Protein AF-A0A651DAI3-F1 (afdb_monomer)

pLDDT: mean 76.48, std 20.34, range [35.62, 97.38]

Structure (mmCIF, N/CA/C/O backbone):
data_AF-A0A651DAI3-F1
#
_entry.id   AF-A0A651DAI3-F1
#
loop_
_atom_site.group_PDB
_atom_site.id
_atom_site.type_symbol
_atom_site.label_atom_id
_atom_site.label_alt_id
_atom_site.label_comp_id
_atom_site.label_asym_id
_ato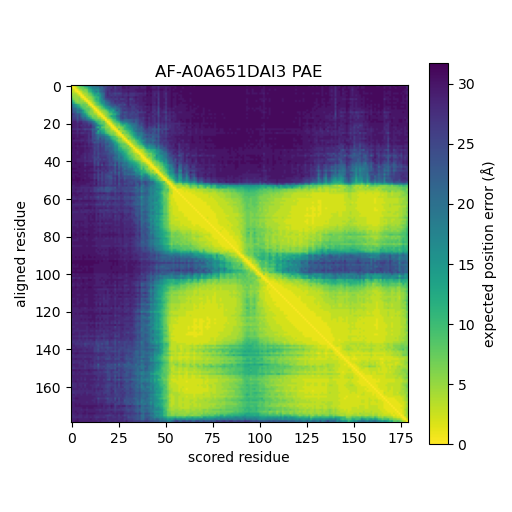m_site.label_entity_id
_atom_site.label_seq_id
_atom_site.pdbx_PDB_ins_code
_atom_site.Cartn_x
_atom_site.Cartn_y
_atom_site.Cartn_z
_atom_site.occupancy
_atom_site.B_iso_or_equiv
_atom_site.auth_seq_id
_atom_site.auth_comp_id
_atom_site.auth_asym_id
_atom_site.auth_atom_id
_atom_site.pdbx_PDB_model_num
ATOM 1 N N . MET A 1 1 ? -48.552 35.419 54.437 1.00 39.81 1 MET A N 1
ATOM 2 C CA . MET A 1 1 ? -49.375 34.195 54.336 1.00 39.81 1 MET A CA 1
ATOM 3 C C . MET A 1 1 ? -48.442 33.099 53.840 1.00 39.81 1 MET A C 1
ATOM 5 O O . MET A 1 1 ? -48.065 33.127 52.684 1.00 39.81 1 MET A O 1
ATOM 9 N N . LEU A 1 2 ? -47.680 32.510 54.764 1.00 40.56 2 LEU A N 1
ATOM 10 C CA . LEU A 1 2 ? -47.955 31.226 55.432 1.00 40.56 2 LEU A CA 1
ATOM 11 C C . LEU A 1 2 ? -47.642 30.035 54.512 1.00 40.56 2 LEU A C 1
ATOM 13 O O . LEU A 1 2 ? -48.440 29.671 53.656 1.00 40.56 2 LEU A O 1
ATOM 17 N N . SER A 1 3 ? -46.459 29.458 54.740 1.00 41.75 3 SER A N 1
ATOM 18 C CA . SER A 1 3 ? -46.078 28.093 54.363 1.00 41.75 3 SER A CA 1
ATOM 19 C C . SER A 1 3 ? -47.078 27.061 54.901 1.00 41.75 3 SER A C 1
ATOM 21 O O . SER A 1 3 ? -47.822 27.348 55.841 1.00 41.75 3 SER A O 1
ATOM 23 N N . PRO A 1 4 ? -47.037 25.832 54.368 1.00 50.81 4 PRO A N 1
ATOM 24 C CA . PRO A 1 4 ? -46.557 24.712 55.197 1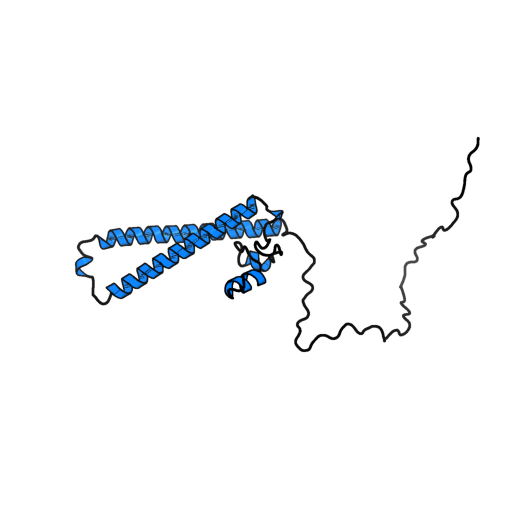.00 50.81 4 PRO A CA 1
ATOM 25 C C . PRO A 1 4 ? -45.626 23.779 54.389 1.00 50.81 4 PRO A C 1
ATOM 27 O O . PRO A 1 4 ? -45.901 23.465 53.240 1.00 50.81 4 PRO A O 1
ATOM 30 N N . THR A 1 5 ? -44.395 23.475 54.810 1.00 41.44 5 THR A N 1
ATOM 31 C CA . THR A 1 5 ? -43.961 22.512 55.849 1.00 41.44 5 THR A CA 1
ATOM 32 C C . THR A 1 5 ? -44.454 21.066 55.678 1.00 41.44 5 THR A C 1
ATOM 34 O O . THR A 1 5 ? -45.643 20.804 55.809 1.00 41.44 5 THR A O 1
ATOM 37 N N . MET A 1 6 ? -43.460 20.162 55.600 1.00 38.03 6 MET A N 1
ATOM 38 C CA . MET A 1 6 ? -43.456 18.719 55.924 1.00 38.03 6 MET A CA 1
ATOM 39 C C . MET A 1 6 ? -44.018 17.747 54.862 1.00 38.03 6 MET A C 1
ATOM 41 O O . MET A 1 6 ? -44.979 18.050 54.181 1.00 38.03 6 MET A O 1
ATOM 45 N N . GLY A 1 7 ? -43.450 16.553 54.649 1.00 35.62 7 GLY A N 1
ATOM 46 C CA . GLY A 1 7 ? -42.634 15.766 55.571 1.00 35.62 7 GLY A CA 1
ATOM 47 C C . GLY A 1 7 ? -41.616 14.844 54.896 1.00 35.62 7 GLY A C 1
ATOM 48 O O . GLY A 1 7 ? -41.899 14.136 53.935 1.00 35.62 7 GLY A O 1
ATOM 49 N N . PHE A 1 8 ? -40.421 14.849 55.482 1.00 38.28 8 PHE A N 1
ATOM 50 C CA . PHE A 1 8 ? -39.478 13.742 55.466 1.00 38.28 8 PHE A CA 1
ATOM 51 C C . PHE A 1 8 ? -39.986 12.710 56.480 1.00 38.28 8 PHE A C 1
ATOM 53 O O . PHE A 1 8 ? -40.040 12.999 57.675 1.00 38.28 8 PHE A O 1
ATOM 60 N N . SER A 1 9 ? -40.338 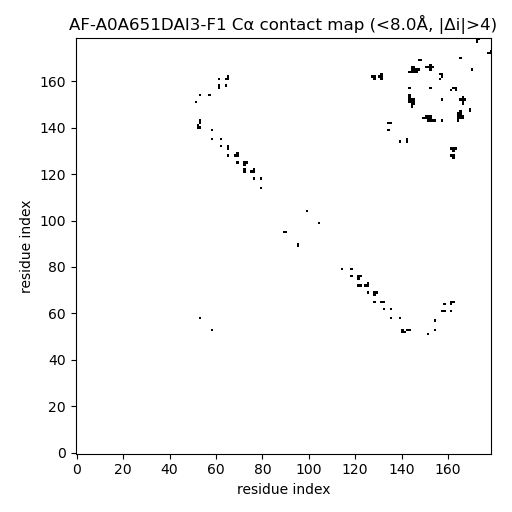11.511 56.029 1.00 43.84 9 SER A N 1
ATOM 61 C CA . SER A 1 9 ? -40.590 10.382 56.923 1.00 43.84 9 SER A CA 1
ATOM 62 C C . SER A 1 9 ? -40.190 9.073 56.258 1.00 43.84 9 SER A C 1
ATOM 64 O O . SER A 1 9 ? -40.879 8.582 55.373 1.00 43.84 9 SER A O 1
ATOM 66 N N . GLY A 1 10 ? -39.092 8.513 56.765 1.00 39.53 10 GLY A N 1
ATOM 67 C CA . GLY A 1 10 ? -38.948 7.075 56.957 1.00 39.53 10 GLY A CA 1
ATOM 68 C C . GLY A 1 10 ? -38.470 6.275 55.754 1.00 39.53 10 GLY A C 1
ATOM 69 O O . GLY A 1 10 ? -39.261 5.859 54.923 1.00 39.53 10 GLY A O 1
ATOM 70 N N . LEU A 1 11 ? -37.182 5.936 55.757 1.00 51.44 11 LEU A N 1
ATOM 71 C CA . LEU A 1 11 ? -36.723 4.566 56.024 1.00 51.44 11 LEU A CA 1
ATOM 72 C C . LEU A 1 11 ? -35.193 4.597 56.080 1.00 51.44 11 LEU A C 1
ATOM 74 O O . LEU A 1 11 ? -34.493 4.527 55.075 1.00 51.44 11 LEU A O 1
ATOM 78 N N . GLY A 1 12 ? -34.674 4.761 57.298 1.00 43.16 12 GLY A N 1
ATOM 79 C CA . GLY A 1 12 ? -33.258 4.587 57.581 1.00 43.16 12 GLY A CA 1
ATOM 80 C C . GLY A 1 12 ? -32.880 3.121 57.406 1.00 43.16 12 GLY A C 1
ATOM 81 O O . GLY A 1 12 ? -33.128 2.306 58.292 1.00 43.16 12 GLY A O 1
ATOM 82 N N . ALA A 1 13 ? -32.259 2.788 56.279 1.00 41.84 13 ALA A N 1
ATOM 83 C CA . ALA A 1 13 ? -31.560 1.524 56.126 1.00 41.84 13 ALA A CA 1
ATOM 84 C C . ALA A 1 13 ? -30.221 1.625 56.867 1.00 41.84 13 ALA A C 1
ATOM 86 O O . ALA A 1 13 ? -29.234 2.165 56.369 1.00 41.84 13 ALA A O 1
ATOM 87 N N . ARG A 1 14 ? -30.208 1.135 58.109 1.00 48.41 14 ARG A N 1
ATOM 88 C CA . ARG A 1 14 ? -28.975 0.867 58.849 1.00 48.41 14 ARG A CA 1
ATOM 89 C C . ARG A 1 14 ? -28.233 -0.266 58.145 1.00 48.41 14 ARG A C 1
ATOM 91 O O . ARG A 1 14 ? -28.698 -1.400 58.139 1.00 48.41 14 ARG A O 1
ATOM 98 N N . ILE A 1 15 ? -27.073 0.040 57.577 1.00 42.84 15 ILE A N 1
ATOM 99 C CA . ILE A 1 15 ? -26.129 -0.962 57.086 1.00 42.84 15 ILE A CA 1
ATOM 100 C C . ILE A 1 15 ? -25.234 -1.327 58.271 1.00 42.84 15 ILE A C 1
ATOM 102 O O . ILE A 1 15 ? -24.358 -0.553 58.651 1.00 42.84 15 ILE A O 1
ATOM 106 N N . SER A 1 16 ? -25.465 -2.489 58.884 1.00 42.59 16 SER A N 1
ATOM 107 C CA . SER A 1 16 ? -24.495 -3.099 59.796 1.00 42.59 16 SER A CA 1
ATOM 108 C C . SER A 1 16 ? -23.839 -4.290 59.114 1.00 42.59 16 SER A C 1
ATOM 110 O O . SER A 1 16 ? -24.487 -5.288 58.799 1.00 42.59 16 SER A O 1
ATOM 112 N N . VAL A 1 17 ? -22.535 -4.160 58.905 1.00 41.66 17 VAL A N 1
ATOM 113 C CA . VAL A 1 17 ? -21.640 -5.206 58.420 1.00 41.66 17 VAL A CA 1
ATOM 114 C C . VAL A 1 17 ? -21.555 -6.310 59.470 1.00 41.66 17 VAL A C 1
ATOM 116 O O . VAL A 1 17 ? -21.132 -6.059 60.595 1.00 41.66 17 VAL A O 1
ATOM 119 N N . THR A 1 18 ? -21.878 -7.547 59.093 1.00 49.44 18 THR A N 1
ATOM 120 C CA . THR A 1 18 ? -21.320 -8.717 59.778 1.00 49.44 18 THR A CA 1
ATOM 121 C C . THR A 1 18 ? -20.582 -9.581 58.764 1.00 49.44 18 THR A C 1
ATOM 123 O O . THR A 1 18 ? -21.135 -10.245 57.893 1.00 49.44 18 THR A O 1
ATOM 126 N N . SER A 1 19 ? -19.263 -9.470 58.862 1.00 52.53 19 SER A N 1
ATOM 127 C CA . SER A 1 19 ? -18.266 -10.346 58.272 1.00 52.53 19 SER A CA 1
ATOM 128 C C . SER A 1 19 ? -18.460 -11.764 58.812 1.00 52.53 19 SER A C 1
ATOM 130 O O . SER A 1 19 ? -18.239 -11.991 60.001 1.00 52.53 19 SER A O 1
ATOM 132 N N . LYS A 1 20 ? -18.894 -12.690 57.947 1.00 45.78 20 LYS A N 1
ATOM 133 C CA . LYS A 1 20 ? -18.406 -14.079 57.801 1.00 45.78 20 LYS A CA 1
ATOM 134 C C . LYS A 1 20 ? -19.472 -14.958 57.141 1.00 45.78 20 LYS A C 1
ATOM 136 O O . LYS A 1 20 ? -20.560 -15.144 57.668 1.00 45.78 20 LYS A O 1
ATOM 141 N N . THR A 1 21 ? -19.080 -15.555 56.013 1.00 44.41 21 THR A N 1
ATOM 142 C CA . THR A 1 21 ? -19.720 -16.692 55.323 1.00 44.41 21 THR A CA 1
ATOM 143 C C . THR A 1 21 ? -21.177 -16.500 54.895 1.00 44.41 21 THR A C 1
ATOM 145 O O . THR A 1 21 ? -22.104 -16.844 55.622 1.00 44.41 21 THR A O 1
ATOM 148 N N . VAL A 1 22 ? -21.376 -16.054 53.650 1.00 36.34 22 VAL A N 1
ATOM 149 C CA . VAL A 1 22 ? -22.666 -16.212 52.965 1.00 36.34 22 VAL A CA 1
ATOM 150 C C . VAL A 1 22 ? -22.842 -17.692 52.634 1.00 36.34 22 VAL A C 1
ATOM 152 O O . VAL A 1 22 ? -22.263 -18.218 51.684 1.00 36.34 22 VAL A O 1
ATOM 155 N N . ARG A 1 23 ? -23.609 -18.373 53.481 1.00 36.31 23 ARG A N 1
ATOM 156 C CA . ARG A 1 23 ? -24.184 -19.684 53.199 1.00 36.31 23 ARG A CA 1
ATOM 157 C C . ARG A 1 23 ? -25.370 -19.444 52.263 1.00 36.31 23 ARG A C 1
ATOM 159 O O . ARG A 1 23 ? -26.351 -18.827 52.663 1.00 36.31 23 ARG A O 1
ATOM 166 N N . TRP A 1 24 ? -25.247 -19.856 51.008 1.00 37.56 24 TRP A N 1
ATOM 167 C CA . TRP A 1 24 ? -26.341 -19.773 50.045 1.00 37.56 24 TRP A CA 1
ATOM 168 C C . TRP A 1 24 ? -27.211 -21.025 50.181 1.00 37.56 24 TRP A C 1
ATOM 170 O O . TRP A 1 24 ? -26.927 -22.048 49.562 1.00 37.56 24 TRP A O 1
ATOM 180 N N . ASP A 1 25 ? -28.262 -20.952 50.998 1.00 41.59 25 ASP A N 1
ATOM 181 C CA . ASP A 1 25 ? -29.353 -21.931 50.967 1.00 41.59 25 ASP A CA 1
ATOM 182 C C . ASP A 1 25 ? -30.222 -21.647 49.734 1.00 41.59 25 ASP A C 1
ATOM 184 O O . ASP A 1 25 ? -31.167 -20.859 49.772 1.00 41.59 25 ASP A O 1
ATOM 188 N N . ILE A 1 26 ? -29.860 -22.250 48.598 1.00 50.38 26 ILE A N 1
ATOM 189 C CA . ILE A 1 26 ? -30.628 -22.147 47.353 1.00 50.38 26 ILE A CA 1
ATOM 190 C C . ILE A 1 26 ? -31.649 -23.294 47.326 1.00 50.38 26 ILE A C 1
ATOM 192 O O . ILE A 1 26 ? -31.249 -24.460 47.241 1.00 50.38 26 ILE A O 1
ATOM 196 N N . PRO A 1 27 ? -32.968 -23.017 47.359 1.00 44.47 27 PRO A N 1
ATOM 197 C CA . PRO A 1 27 ? -33.969 -24.046 47.136 1.00 44.47 27 PRO A CA 1
ATOM 198 C C . PRO A 1 27 ? -33.865 -24.535 45.690 1.00 44.47 27 PRO A C 1
ATOM 200 O O . PRO A 1 27 ? -33.605 -23.772 44.767 1.00 44.47 27 PRO A O 1
ATOM 203 N N . ARG A 1 28 ? -34.057 -25.838 45.511 1.00 56.12 28 ARG A N 1
ATOM 204 C CA . ARG A 1 28 ? -33.920 -26.643 44.289 1.00 56.12 28 ARG A CA 1
ATOM 205 C C . ARG A 1 28 ? -34.708 -26.099 43.074 1.00 56.12 28 ARG A C 1
ATOM 207 O O . ARG A 1 28 ? -35.689 -26.700 42.652 1.00 56.12 28 ARG A O 1
ATOM 214 N N . VAL A 1 29 ? -34.255 -25.011 42.450 1.00 50.00 29 VAL A N 1
ATOM 215 C CA . VAL A 1 29 ? -34.700 -24.531 41.127 1.00 50.00 29 VAL A CA 1
ATOM 216 C C . VAL A 1 29 ? -33.780 -25.106 40.046 1.00 50.00 29 VAL A C 1
ATOM 218 O O . VAL A 1 29 ? -32.978 -24.434 39.412 1.00 50.00 29 VAL A O 1
ATOM 221 N N . ALA A 1 30 ? -33.891 -26.418 39.844 1.00 48.59 30 ALA A N 1
ATOM 222 C CA . ALA A 1 30 ? -33.170 -27.143 38.795 1.00 48.59 30 ALA A CA 1
ATOM 223 C C . ALA A 1 30 ? -33.830 -27.017 37.399 1.00 48.59 30 ALA A C 1
ATOM 225 O O . ALA A 1 30 ? -33.435 -27.711 36.467 1.00 48.59 30 ALA A O 1
ATOM 226 N N . SER A 1 31 ? -34.852 -26.169 37.228 1.00 49.31 31 SER A N 1
ATOM 227 C CA . SER A 1 31 ? -35.676 -26.118 36.007 1.00 49.31 31 SER A CA 1
ATOM 228 C C . SER A 1 31 ? -35.460 -24.895 35.105 1.00 49.31 31 SER A C 1
ATOM 230 O O . SER A 1 31 ? -36.008 -24.873 34.005 1.00 49.31 31 SER A O 1
ATOM 232 N N . LEU A 1 32 ? -34.636 -23.920 35.503 1.00 50.50 32 LEU A N 1
ATOM 233 C CA . LEU A 1 32 ? -34.401 -22.670 34.754 1.00 50.50 32 LEU A CA 1
ATOM 234 C C . LEU A 1 32 ? -33.030 -22.596 34.052 1.00 50.50 32 LEU A C 1
ATOM 236 O O . LEU A 1 32 ? -32.586 -21.526 33.655 1.00 50.50 32 LEU A O 1
ATOM 240 N N . LEU A 1 33 ? -32.373 -23.740 33.838 1.00 51.91 33 LEU A N 1
ATOM 241 C CA . LEU A 1 33 ? -31.104 -23.851 33.102 1.00 51.91 33 LEU A CA 1
ATOM 242 C C . LEU A 1 33 ? -31.290 -24.535 31.739 1.00 51.91 33 LEU A C 1
ATOM 244 O O . LEU A 1 33 ? -30.575 -25.473 31.393 1.00 51.91 33 LEU A O 1
ATOM 248 N N . ARG A 1 34 ? -32.264 -24.093 30.943 1.00 52.34 34 ARG A N 1
ATOM 249 C CA . ARG A 1 34 ? -32.295 -24.418 29.510 1.00 52.34 34 ARG A CA 1
ATOM 250 C C . ARG A 1 34 ? -32.089 -23.144 28.711 1.00 52.34 34 ARG A C 1
ATOM 252 O O . ARG A 1 34 ? -33.045 -22.472 28.345 1.00 52.34 34 ARG A O 1
ATOM 259 N N . GLY A 1 35 ? -30.818 -22.831 28.461 1.00 55.50 35 GLY A N 1
ATOM 260 C CA . GLY A 1 35 ? -30.448 -21.907 27.393 1.00 55.50 35 GLY A CA 1
ATOM 261 C C . GLY A 1 35 ? -30.958 -22.409 26.031 1.00 55.50 35 GLY A C 1
ATOM 262 O O . GLY A 1 35 ? -31.302 -23.591 25.898 1.00 55.50 35 GLY A O 1
ATOM 263 N N . PRO A 1 36 ? -31.045 -21.529 25.020 1.00 62.78 36 PRO A N 1
ATOM 264 C CA . PRO A 1 36 ? -31.524 -21.894 23.690 1.00 62.78 36 PRO A CA 1
ATOM 265 C C . PRO A 1 36 ? -30.697 -23.046 23.098 1.00 62.78 36 PRO A C 1
ATOM 267 O O . PRO A 1 36 ? -29.474 -23.095 23.249 1.00 62.78 36 PRO A O 1
ATOM 270 N N . ARG A 1 37 ? -31.372 -23.999 22.439 1.00 55.88 37 ARG A N 1
ATOM 271 C CA . ARG A 1 37 ? -30.705 -25.119 21.758 1.00 55.88 37 ARG A CA 1
ATOM 272 C C . ARG A 1 37 ? -29.871 -24.578 20.598 1.00 55.88 37 ARG A C 1
ATOM 274 O O . ARG A 1 37 ? -30.396 -23.885 19.732 1.00 55.88 37 ARG A O 1
ATOM 281 N N . LEU A 1 38 ? -28.592 -24.937 20.582 1.00 51.59 38 LEU A N 1
ATOM 282 C CA . LEU A 1 38 ? -27.681 -24.692 19.468 1.00 51.59 38 LEU A CA 1
ATOM 283 C C . LEU A 1 38 ? -28.171 -25.468 18.223 1.00 51.59 38 LEU A C 1
ATOM 285 O O . LEU A 1 38 ? -28.577 -26.626 18.375 1.00 51.59 38 LEU A O 1
ATOM 289 N N . PRO A 1 39 ? -28.143 -24.888 17.009 1.00 54.22 39 PRO A N 1
ATOM 290 C CA .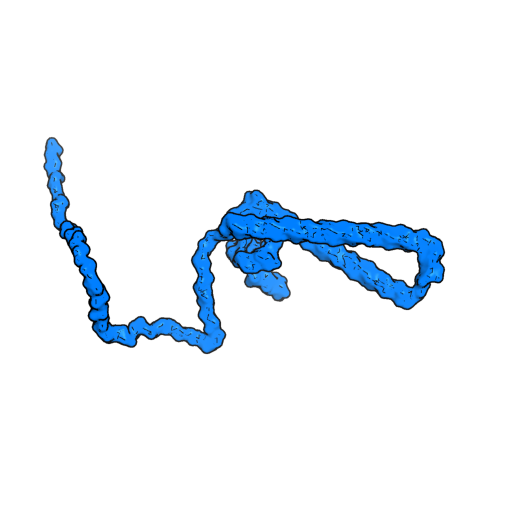 PRO A 1 39 ? -28.395 -25.648 15.788 1.00 54.22 39 PRO A CA 1
ATOM 291 C C . PRO A 1 39 ? -27.288 -26.699 15.571 1.00 54.22 39 PRO A C 1
ATOM 293 O O . PRO A 1 39 ? -26.130 -26.451 15.928 1.00 54.22 39 PRO A O 1
ATOM 296 N N . PRO A 1 40 ? -27.601 -27.872 14.987 1.00 54.41 40 PRO A N 1
ATOM 297 C CA . PRO A 1 40 ? -26.581 -28.866 14.670 1.00 54.41 40 PRO A CA 1
ATOM 298 C C . PRO A 1 40 ? -25.601 -28.285 13.636 1.00 54.41 40 PRO A C 1
ATOM 300 O O . PRO A 1 40 ? -26.000 -27.950 12.526 1.00 54.41 40 PRO A O 1
ATOM 303 N N . GLY A 1 41 ? -24.328 -28.138 14.022 1.00 64.25 41 GLY A N 1
ATOM 304 C CA . GLY A 1 41 ? -23.252 -27.604 13.171 1.00 64.25 41 GLY A CA 1
ATOM 305 C C . GLY A 1 41 ? -22.863 -26.135 13.399 1.00 64.25 41 GLY A C 1
ATOM 306 O O . GLY A 1 41 ? -21.992 -25.634 12.696 1.00 64.25 41 GLY A O 1
ATOM 307 N N . GLY A 1 42 ? -23.460 -25.432 14.368 1.00 49.06 42 GLY A N 1
ATOM 308 C CA . GLY A 1 42 ? -23.102 -24.039 14.670 1.00 49.06 42 GLY A CA 1
ATOM 309 C C . GLY A 1 42 ? -21.915 -23.912 15.629 1.00 49.06 42 GLY A C 1
ATOM 310 O O . GLY A 1 42 ? -21.983 -24.381 16.764 1.00 49.06 42 GLY A O 1
ATOM 311 N N . VAL A 1 43 ? -20.847 -23.229 15.209 1.00 53.19 43 VAL A N 1
ATOM 312 C CA . VAL A 1 43 ? -19.824 -22.702 16.128 1.00 53.19 43 VAL A CA 1
ATOM 313 C C . VAL A 1 43 ? -20.497 -21.615 16.971 1.00 53.19 43 VAL A C 1
ATOM 315 O O . VAL A 1 43 ? -21.188 -20.755 16.425 1.00 53.19 43 VAL A O 1
ATOM 318 N N . ARG A 1 44 ? -20.350 -21.656 18.303 1.00 47.25 44 ARG A N 1
ATOM 319 C CA . ARG A 1 44 ? -20.765 -20.525 19.148 1.00 47.25 44 ARG A CA 1
ATOM 320 C C . ARG A 1 44 ? -19.963 -19.312 18.674 1.00 47.25 44 ARG A C 1
ATOM 322 O O . ARG A 1 44 ? -18.740 -19.423 18.714 1.00 47.25 44 ARG A O 1
ATOM 329 N N . PRO A 1 45 ? -20.583 -18.204 18.225 1.00 51.97 45 PRO A N 1
ATOM 330 C CA . PRO A 1 45 ? -19.813 -16.996 17.992 1.00 51.97 45 PRO A CA 1
ATOM 331 C C . PRO A 1 45 ? -19.132 -16.669 19.318 1.00 51.97 45 PRO A C 1
ATOM 333 O O . PRO A 1 45 ? -19.801 -16.536 20.349 1.00 51.97 45 PRO A O 1
ATOM 336 N N . GLU A 1 46 ? -17.800 -16.673 19.316 1.00 43.34 46 GLU A N 1
ATOM 337 C CA . GLU A 1 46 ? -17.052 -16.204 20.470 1.00 43.34 46 GLU A CA 1
ATOM 338 C C . GLU A 1 46 ? -17.519 -14.773 20.739 1.00 43.34 46 GLU A C 1
ATOM 340 O O . GLU A 1 46 ? -17.695 -14.015 19.779 1.00 43.34 46 GLU A O 1
ATOM 345 N N . PRO A 1 47 ? -17.805 -14.404 21.998 1.00 46.59 47 PRO A N 1
ATOM 346 C CA . PRO A 1 47 ? -18.164 -13.036 22.314 1.00 46.59 47 PRO A CA 1
ATOM 347 C C . PRO A 1 47 ? -16.945 -12.171 21.993 1.00 46.59 47 PRO A C 1
ATOM 349 O O . PRO A 1 47 ? -16.010 -12.074 22.788 1.00 46.59 47 PRO A O 1
ATOM 352 N N . SER A 1 48 ? -16.932 -11.603 20.787 1.00 52.41 48 SER A N 1
ATOM 353 C CA . SER A 1 48 ? -15.964 -10.611 20.356 1.00 52.41 48 SER A CA 1
ATOM 354 C C . SER A 1 48 ? -16.122 -9.440 21.308 1.00 52.41 48 SER A C 1
ATOM 356 O O . SER A 1 48 ? -17.113 -8.714 21.257 1.00 52.41 48 SER A O 1
ATOM 358 N N . ARG A 1 49 ? -15.177 -9.380 22.243 1.00 52.09 49 ARG A N 1
ATOM 359 C CA . ARG A 1 49 ? -14.969 -8.354 23.257 1.00 52.09 49 ARG A CA 1
ATOM 360 C C . ARG A 1 49 ? -15.461 -6.992 22.754 1.00 52.09 49 ARG A C 1
ATOM 362 O O . ARG A 1 49 ? -15.065 -6.569 21.674 1.00 52.09 49 ARG A O 1
ATOM 369 N N . ASP A 1 50 ? -16.339 -6.391 23.547 1.00 47.22 50 ASP A N 1
ATOM 370 C CA . ASP A 1 50 ? -17.135 -5.185 23.290 1.00 47.22 50 ASP A CA 1
ATOM 371 C C . ASP A 1 50 ? -16.365 -3.996 22.651 1.00 47.22 50 ASP A C 1
ATOM 373 O O . ASP A 1 50 ? -15.135 -3.935 22.715 1.00 47.22 50 ASP A O 1
ATOM 377 N N . PRO A 1 51 ? -17.091 -3.043 22.031 1.00 50.22 51 PRO A N 1
ATOM 378 C CA . PRO A 1 51 ? -16.737 -2.396 20.771 1.00 50.22 51 PRO A CA 1
ATOM 379 C C . PRO A 1 51 ? -15.921 -1.107 20.912 1.00 50.22 51 PRO A C 1
ATOM 381 O O . PRO A 1 51 ? -15.834 -0.494 21.977 1.00 50.22 51 PRO A O 1
ATOM 384 N N . SER A 1 52 ? -15.521 -0.627 19.736 1.00 53.00 52 SER A N 1
ATOM 385 C CA . SER A 1 52 ? -15.376 0.777 19.362 1.00 53.00 52 SER A CA 1
ATOM 386 C C . SER A 1 52 ? -14.015 1.424 19.592 1.00 53.00 52 SER A C 1
ATOM 388 O O . SER A 1 52 ? -13.622 1.779 20.699 1.00 53.00 52 SER A O 1
ATOM 390 N N . MET A 1 53 ? -13.359 1.654 18.455 1.00 64.31 53 MET A N 1
ATOM 391 C CA . MET A 1 53 ? -12.114 2.391 18.242 1.00 64.31 53 MET A CA 1
ATOM 392 C C . MET A 1 53 ? -10.823 1.630 18.547 1.00 64.31 53 MET A C 1
ATOM 394 O O . MET A 1 53 ? -10.587 1.108 19.636 1.00 64.31 53 MET A O 1
ATOM 398 N N . LEU A 1 54 ? -9.948 1.604 17.537 1.00 79.94 54 LEU A N 1
ATOM 399 C CA . LEU A 1 54 ? -8.565 1.163 17.674 1.00 79.94 54 LEU A CA 1
ATOM 400 C C . LEU A 1 54 ? -7.899 1.964 18.797 1.00 79.94 54 LEU A C 1
ATOM 402 O O . LEU A 1 54 ? -7.975 3.193 18.830 1.00 79.94 54 LEU A O 1
ATOM 406 N N . SER A 1 55 ? -7.222 1.280 19.719 1.00 87.50 55 SER A N 1
ATOM 407 C CA . SER A 1 55 ? -6.469 1.974 20.758 1.00 87.50 55 SER A CA 1
ATOM 408 C C . SER A 1 55 ? -5.327 2.782 20.134 1.00 87.50 55 SER A C 1
ATOM 410 O O . SER A 1 55 ? -4.786 2.429 19.084 1.00 87.50 55 SER A O 1
ATOM 412 N N . LYS A 1 56 ? -4.870 3.833 20.822 1.00 88.88 56 LYS A N 1
ATOM 413 C CA . LYS A 1 56 ? -3.699 4.614 20.377 1.00 88.88 56 LYS A CA 1
ATOM 414 C C . LYS A 1 56 ? -2.471 3.733 20.120 1.00 88.88 56 LYS A C 1
ATOM 416 O O . LYS A 1 56 ? -1.789 3.911 19.120 1.00 88.88 56 LYS A O 1
ATOM 421 N N . SER A 1 57 ? -2.244 2.727 20.967 1.00 90.94 57 SER A N 1
ATOM 422 C CA . SER A 1 57 ? -1.149 1.769 20.780 1.00 90.94 57 SER A CA 1
ATOM 423 C C . SER A 1 57 ? -1.323 0.889 19.538 1.00 90.94 57 SER A C 1
ATOM 425 O O . SER A 1 57 ? -0.340 0.551 18.883 1.00 90.94 57 SER A O 1
ATOM 427 N N . GLN A 1 58 ? -2.560 0.525 19.186 1.00 91.44 58 GLN A N 1
ATOM 428 C CA . GLN A 1 58 ? -2.851 -0.209 17.954 1.00 91.44 58 GLN A CA 1
ATOM 429 C C . GLN A 1 58 ? -2.624 0.664 16.718 1.00 91.44 58 GLN A C 1
ATOM 431 O O . GLN A 1 58 ? -2.062 0.181 15.737 1.00 91.44 58 GLN A O 1
ATOM 436 N N . LEU A 1 59 ? -3.004 1.943 16.772 1.00 91.94 59 LEU A N 1
ATOM 437 C CA . LEU A 1 59 ? -2.761 2.896 15.687 1.00 91.94 59 LEU A CA 1
ATOM 438 C C . LEU A 1 59 ? -1.261 3.115 15.450 1.00 91.94 59 LEU A C 1
ATOM 440 O O . LEU A 1 59 ? -0.817 3.005 14.312 1.00 91.94 59 LEU A O 1
ATOM 444 N N . GLU A 1 60 ? -0.470 3.319 16.507 1.00 93.75 60 GLU A N 1
ATOM 445 C CA . GLU A 1 60 ? 0.996 3.437 16.408 1.00 93.75 60 GLU A CA 1
ATOM 446 C C . GLU A 1 60 ? 1.638 2.173 15.812 1.00 93.75 60 GLU A C 1
ATOM 448 O O . GLU A 1 60 ? 2.554 2.243 14.985 1.00 93.75 60 GLU A O 1
ATOM 453 N N . HIS A 1 61 ? 1.148 0.993 16.202 1.00 94.75 61 HIS A N 1
ATOM 454 C CA . HIS A 1 61 ? 1.609 -0.276 15.638 1.00 94.75 61 HIS A CA 1
ATOM 455 C C . HIS A 1 61 ? 1.313 -0.370 14.136 1.00 94.75 61 HIS A C 1
ATOM 457 O O . HIS A 1 61 ? 2.199 -0.721 13.349 1.00 94.75 61 HIS A O 1
ATOM 463 N N . ILE A 1 62 ? 0.098 -0.001 13.722 1.00 94.88 62 ILE A N 1
ATOM 464 C CA . ILE A 1 62 ? -0.305 0.017 12.312 1.00 94.88 62 ILE A CA 1
ATOM 465 C C . ILE A 1 62 ? 0.503 1.056 11.524 1.00 94.88 62 ILE A C 1
ATOM 467 O O . ILE A 1 62 ? 0.982 0.743 10.434 1.00 94.88 62 ILE A O 1
ATOM 471 N N . GLU A 1 63 ? 0.719 2.256 12.066 1.00 95.56 63 GLU A N 1
ATOM 472 C CA . GLU A 1 63 ? 1.544 3.300 11.446 1.00 95.56 63 GLU A CA 1
ATOM 473 C C . GLU A 1 63 ? 2.954 2.782 11.159 1.00 95.56 63 GLU A C 1
ATOM 475 O O . GLU A 1 63 ? 3.451 2.847 10.030 1.00 95.56 63 GLU A O 1
ATOM 480 N N . LYS A 1 64 ? 3.586 2.183 12.172 1.00 96.88 64 LYS A N 1
ATOM 481 C CA . LYS A 1 64 ? 4.921 1.603 12.047 1.00 96.88 64 LYS A CA 1
ATOM 482 C C . LYS A 1 64 ? 4.953 0.512 10.979 1.00 96.88 64 LYS A C 1
ATOM 484 O O . LYS A 1 64 ? 5.895 0.466 10.184 1.00 96.88 64 LYS A O 1
ATOM 489 N N . ARG A 1 65 ? 3.931 -0.348 10.926 1.00 96.88 65 ARG A N 1
ATOM 490 C CA . ARG A 1 65 ? 3.790 -1.370 9.877 1.00 96.88 65 ARG A CA 1
ATOM 491 C C . ARG A 1 65 ? 3.660 -0.732 8.493 1.00 96.88 65 ARG A C 1
ATOM 493 O O . ARG A 1 65 ? 4.397 -1.127 7.593 1.00 96.88 65 ARG A O 1
ATOM 500 N N . LEU A 1 66 ? 2.810 0.281 8.322 1.00 96.44 66 LEU A N 1
ATOM 501 C CA . LEU A 1 66 ? 2.639 0.999 7.053 1.00 96.44 66 LEU A CA 1
ATOM 502 C C . LEU A 1 66 ? 3.944 1.636 6.566 1.00 96.44 66 LEU A C 1
ATOM 504 O O . LEU A 1 66 ? 4.295 1.486 5.396 1.00 96.44 66 LEU A O 1
ATOM 508 N N . LEU A 1 67 ? 4.695 2.297 7.449 1.00 97.38 67 LEU A N 1
ATOM 509 C CA . LEU A 1 67 ? 5.979 2.917 7.107 1.00 97.38 67 LEU A CA 1
ATOM 510 C C . LEU A 1 67 ? 7.035 1.879 6.708 1.00 97.38 67 LEU A C 1
ATOM 512 O O . LEU A 1 67 ? 7.772 2.082 5.739 1.00 97.38 67 LEU A O 1
ATOM 516 N N . GLN A 1 68 ? 7.094 0.747 7.415 1.00 97.25 68 GLN A N 1
ATOM 517 C CA . GLN A 1 68 ? 7.987 -0.356 7.062 1.00 97.25 68 GLN A CA 1
ATOM 518 C C . GLN A 1 68 ? 7.659 -0.933 5.682 1.00 97.25 68 GLN A C 1
ATOM 520 O O . GLN A 1 68 ? 8.566 -1.115 4.866 1.00 97.25 68 GLN A O 1
ATOM 525 N N . GLU A 1 69 ? 6.382 -1.206 5.413 1.00 97.00 69 GLU A N 1
ATOM 526 C CA . GLU A 1 69 ? 5.929 -1.731 4.122 1.00 97.00 69 GLU A CA 1
ATOM 527 C C . GLU A 1 69 ? 6.152 -0.715 2.992 1.00 97.00 69 GLU A C 1
ATOM 529 O O . GLU A 1 69 ? 6.664 -1.082 1.937 1.00 97.00 69 GLU A O 1
ATOM 534 N N . ARG A 1 70 ? 5.908 0.580 3.235 1.00 97.31 70 ARG A N 1
ATOM 535 C CA . ARG A 1 70 ? 6.212 1.657 2.278 1.00 97.31 70 ARG A CA 1
ATOM 536 C C . ARG A 1 70 ? 7.695 1.687 1.9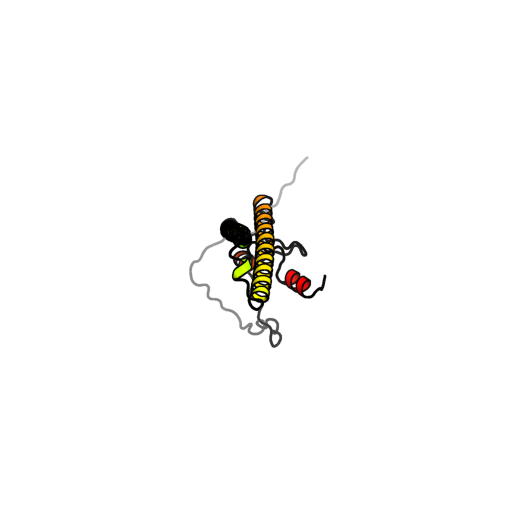20 1.00 97.31 70 ARG A C 1
ATOM 538 O O . ARG A 1 70 ? 8.048 1.762 0.746 1.00 97.31 70 ARG A O 1
ATOM 545 N N . GLY A 1 71 ? 8.571 1.582 2.919 1.00 97.00 71 GLY A N 1
ATOM 546 C CA . GLY A 1 71 ? 10.014 1.520 2.695 1.00 97.00 71 GLY A CA 1
ATOM 547 C C . GLY A 1 71 ? 10.439 0.296 1.876 1.00 97.00 71 GLY A C 1
ATOM 548 O O . GLY A 1 71 ? 11.320 0.407 1.026 1.00 97.00 71 GLY A O 1
ATOM 549 N N . LYS A 1 72 ? 9.814 -0.870 2.097 1.00 96.12 72 LYS A N 1
ATOM 550 C CA . LYS A 1 72 ? 10.058 -2.078 1.286 1.00 96.12 72 LYS A CA 1
ATOM 551 C C . LYS A 1 72 ? 9.600 -1.891 -0.161 1.00 96.12 72 LYS A C 1
ATOM 553 O O . LYS A 1 72 ? 10.356 -2.237 -1.068 1.00 96.12 72 LYS A O 1
ATOM 558 N N . ALA A 1 73 ? 8.418 -1.313 -0.369 1.00 94.81 73 ALA A N 1
ATOM 559 C CA . ALA A 1 73 ? 7.873 -1.078 -1.702 1.00 94.81 73 ALA A CA 1
ATOM 560 C C . ALA A 1 73 ? 8.739 -0.105 -2.513 1.00 94.81 73 ALA A C 1
ATOM 562 O O . ALA A 1 73 ? 9.091 -0.387 -3.657 1.00 94.81 73 ALA A O 1
ATOM 563 N N . LEU A 1 74 ? 9.184 0.993 -1.890 1.00 95.44 74 LEU A N 1
ATOM 564 C CA . LEU A 1 74 ? 10.093 1.958 -2.517 1.00 95.44 74 LEU A CA 1
ATOM 565 C C . LEU A 1 74 ? 11.440 1.334 -2.897 1.00 95.44 74 LEU A C 1
ATOM 567 O O . LEU A 1 74 ? 11.932 1.575 -3.996 1.00 95.44 74 LEU A O 1
ATOM 571 N N . ARG A 1 75 ? 12.030 0.508 -2.021 1.00 94.94 75 ARG A N 1
ATOM 572 C CA . ARG A 1 75 ? 13.274 -0.209 -2.347 1.00 94.94 75 ARG A CA 1
ATOM 573 C C . ARG A 1 75 ? 13.085 -1.173 -3.511 1.00 94.94 75 ARG A C 1
ATOM 575 O O . ARG A 1 75 ? 13.941 -1.224 -4.385 1.00 94.94 75 ARG A O 1
ATOM 582 N N . SER A 1 76 ? 11.973 -1.905 -3.519 1.00 92.56 76 SER A N 1
ATOM 583 C CA . SER A 1 76 ? 11.654 -2.846 -4.593 1.00 92.56 76 SER A CA 1
ATOM 584 C C . SER A 1 76 ? 11.544 -2.100 -5.922 1.00 92.56 76 SER A C 1
ATOM 586 O O . SER A 1 76 ? 12.286 -2.409 -6.845 1.00 92.56 76 SER A O 1
ATOM 588 N N . LEU A 1 77 ? 10.723 -1.047 -5.993 1.00 92.31 77 LEU A N 1
ATOM 589 C CA . LEU A 1 77 ? 10.583 -0.205 -7.188 1.00 92.31 77 LEU A CA 1
ATOM 590 C C . LEU A 1 77 ? 11.908 0.428 -7.638 1.00 92.31 77 LEU A C 1
ATOM 592 O O . LEU A 1 77 ? 12.195 0.442 -8.831 1.00 92.31 77 LEU A O 1
ATOM 596 N N . GLY A 1 78 ? 12.729 0.910 -6.701 1.00 92.56 78 GLY A N 1
ATOM 597 C CA . GLY A 1 78 ? 14.045 1.470 -7.012 1.00 92.56 78 GLY A CA 1
ATOM 598 C C . GLY A 1 78 ? 15.011 0.447 -7.618 1.00 92.56 78 GLY A C 1
ATOM 599 O O . GLY A 1 78 ? 15.777 0.797 -8.511 1.00 92.56 78 GLY A O 1
ATOM 600 N N . LEU A 1 79 ? 14.956 -0.815 -7.176 1.00 89.69 79 LEU A N 1
ATOM 601 C CA . LEU A 1 79 ? 15.724 -1.903 -7.784 1.00 89.69 79 LEU A CA 1
ATOM 602 C C . LEU A 1 79 ? 15.225 -2.212 -9.203 1.00 89.69 79 LEU A C 1
ATOM 604 O O . LEU A 1 79 ? 16.043 -2.347 -10.109 1.00 89.69 79 LEU A O 1
ATOM 608 N N . PHE A 1 80 ? 13.905 -2.260 -9.420 1.00 87.19 80 PHE A N 1
ATOM 609 C CA . PHE A 1 80 ? 13.343 -2.461 -10.764 1.00 87.19 80 PHE A CA 1
ATOM 610 C C . PHE A 1 80 ? 13.735 -1.346 -11.732 1.00 87.19 80 PHE A C 1
ATOM 612 O O . PHE A 1 80 ? 14.068 -1.636 -12.8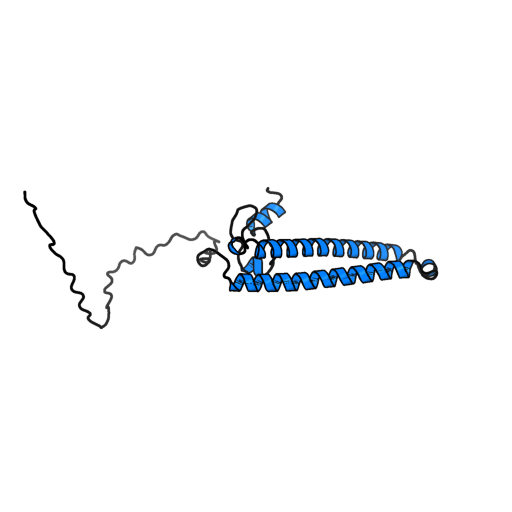75 1.00 87.19 80 PHE A O 1
ATOM 619 N N . ASP A 1 81 ? 13.736 -0.090 -11.285 1.00 88.81 81 ASP A N 1
ATOM 620 C CA . ASP A 1 81 ? 14.171 1.041 -12.110 1.00 88.81 81 ASP A CA 1
ATOM 621 C C . ASP A 1 81 ? 15.652 0.924 -12.510 1.00 88.81 81 ASP A C 1
ATOM 623 O O . ASP A 1 81 ? 16.001 1.154 -13.666 1.00 88.81 81 ASP A O 1
ATOM 627 N N . GLN A 1 82 ? 16.522 0.496 -11.588 1.00 89.31 82 GLN A N 1
ATOM 628 C CA . GLN A 1 82 ? 17.936 0.238 -11.889 1.00 89.31 82 GLN A CA 1
ATOM 629 C C . GLN A 1 82 ? 18.112 -0.910 -12.888 1.00 89.31 82 GLN A C 1
ATOM 631 O O . GLN A 1 82 ? 18.852 -0.763 -13.858 1.00 89.31 82 GLN A O 1
ATOM 636 N N . MET A 1 83 ? 17.404 -2.026 -12.692 1.00 86.19 83 MET A N 1
ATOM 637 C CA . MET A 1 83 ? 17.445 -3.164 -13.618 1.00 86.19 83 MET A CA 1
ATOM 638 C C . MET A 1 83 ? 16.945 -2.774 -15.013 1.00 86.19 83 MET A C 1
ATOM 640 O O . MET A 1 83 ? 17.585 -3.098 -16.006 1.00 86.19 83 MET A O 1
ATOM 644 N N . ALA A 1 84 ? 15.843 -2.025 -15.094 1.00 85.88 84 ALA A N 1
ATOM 645 C CA . ALA A 1 84 ? 15.291 -1.560 -16.362 1.00 85.88 84 ALA A CA 1
ATOM 646 C C . ALA A 1 84 ? 16.228 -0.588 -17.098 1.00 85.88 84 ALA A C 1
ATOM 648 O O . ALA A 1 84 ? 16.228 -0.548 -18.327 1.00 85.88 84 ALA A O 1
ATOM 649 N N . LYS A 1 85 ? 17.022 0.208 -16.372 1.00 87.06 85 LYS A N 1
ATOM 650 C CA . LYS A 1 85 ? 18.068 1.056 -16.964 1.00 87.06 85 LYS A CA 1
ATOM 651 C C . LYS A 1 85 ? 19.223 0.221 -17.512 1.00 87.06 85 LYS A C 1
ATOM 653 O O . LYS A 1 85 ? 19.596 0.417 -18.661 1.00 87.06 85 LYS A O 1
ATOM 658 N N . ALA A 1 86 ? 19.714 -0.742 -16.734 1.00 84.62 86 ALA A N 1
ATOM 659 C CA . ALA A 1 86 ? 20.799 -1.624 -17.158 1.00 84.62 86 ALA A CA 1
ATOM 660 C C . ALA A 1 86 ? 20.426 -2.479 -18.385 1.00 84.62 86 ALA A C 1
ATOM 662 O O . ALA A 1 86 ? 21.252 -2.645 -19.277 1.00 84.62 86 ALA A O 1
ATOM 663 N N . ASP A 1 87 ? 19.185 -2.976 -18.465 1.00 80.94 87 ASP A N 1
ATOM 664 C CA . ASP A 1 87 ? 18.686 -3.731 -19.629 1.00 80.94 87 ASP A CA 1
ATOM 665 C C . ASP A 1 87 ? 18.716 -2.878 -20.909 1.00 80.94 87 ASP A C 1
ATOM 667 O O . ASP A 1 87 ? 19.206 -3.315 -21.948 1.00 80.94 87 ASP A O 1
ATOM 671 N N . ARG A 1 88 ? 18.290 -1.608 -20.815 1.00 80.69 88 ARG A N 1
ATOM 672 C CA . ARG A 1 88 ? 18.356 -0.652 -21.935 1.00 80.69 88 ARG A CA 1
ATOM 673 C C . ARG A 1 88 ? 19.786 -0.353 -22.373 1.00 80.69 88 ARG A C 1
ATOM 675 O O . ARG A 1 88 ? 20.037 -0.267 -23.566 1.00 80.69 88 ARG A O 1
ATOM 682 N N . GLU A 1 89 ? 20.700 -0.185 -21.421 1.00 81.50 89 GLU A N 1
ATOM 683 C CA . GLU A 1 89 ? 22.118 0.070 -21.704 1.00 81.50 89 GLU A CA 1
ATOM 684 C C . GLU A 1 89 ? 22.816 -1.161 -22.307 1.00 81.50 89 GLU A C 1
ATOM 686 O O . GLU A 1 89 ? 23.710 -1.021 -23.136 1.00 81.50 89 GLU A O 1
ATOM 691 N N . SER A 1 90 ? 22.393 -2.369 -21.926 1.00 74.75 90 SER A N 1
ATOM 692 C CA . SER A 1 90 ? 22.978 -3.626 -22.414 1.00 74.75 90 SER A CA 1
ATOM 693 C C . SER A 1 90 ? 22.481 -4.000 -23.815 1.00 74.75 90 SER A C 1
ATOM 695 O O . SER A 1 90 ? 23.260 -4.490 -24.637 1.00 74.75 90 SER A O 1
ATOM 697 N N . GLY A 1 91 ? 21.200 -3.739 -24.103 1.00 68.69 91 GLY A N 1
ATOM 698 C CA . GLY A 1 91 ? 20.579 -4.006 -25.404 1.00 68.69 91 GLY A CA 1
ATOM 699 C C . GLY A 1 91 ? 21.064 -3.107 -26.548 1.00 68.69 91 GLY A C 1
ATOM 700 O O . GLY A 1 91 ? 20.886 -3.470 -27.705 1.00 68.69 91 GLY A O 1
ATOM 701 N N . ASP A 1 92 ? 21.704 -1.973 -26.245 1.00 67.31 92 ASP A N 1
ATOM 702 C CA . ASP A 1 92 ? 22.300 -1.054 -27.234 1.00 67.31 92 ASP A CA 1
ATOM 703 C C . ASP A 1 92 ? 23.742 -1.447 -27.623 1.00 67.31 92 ASP A C 1
ATOM 705 O O . ASP A 1 92 ? 24.405 -0.761 -28.398 1.00 67.31 92 ASP A O 1
ATOM 709 N N . SER A 1 93 ? 24.269 -2.550 -27.074 1.00 71.38 93 SER A N 1
ATOM 710 C CA . SER A 1 93 ? 25.621 -3.011 -27.395 1.00 71.38 93 SER A CA 1
ATOM 711 C C . SER A 1 93 ? 25.664 -3.823 -28.696 1.00 71.38 93 SER A C 1
ATOM 713 O O . SER A 1 93 ? 24.884 -4.754 -28.894 1.00 71.38 93 SER A O 1
ATOM 715 N N . ASP A 1 94 ? 26.657 -3.551 -29.549 1.00 65.31 94 ASP A N 1
ATOM 716 C CA . ASP A 1 94 ? 26.893 -4.271 -30.817 1.00 65.31 94 ASP A CA 1
ATOM 717 C C . ASP A 1 94 ? 27.085 -5.795 -30.644 1.00 65.31 94 ASP A C 1
ATOM 719 O O . ASP A 1 94 ? 26.955 -6.567 -31.595 1.00 65.31 94 ASP A O 1
ATOM 723 N N . LEU A 1 95 ? 27.397 -6.245 -29.423 1.00 65.06 95 LEU A N 1
ATOM 724 C CA . LEU A 1 95 ? 27.575 -7.655 -29.076 1.00 65.06 95 LEU A CA 1
ATOM 725 C C . LEU A 1 95 ? 26.244 -8.380 -28.830 1.00 65.06 95 LEU A C 1
ATOM 727 O O . LEU A 1 95 ? 26.163 -9.574 -29.116 1.00 65.06 95 LEU A O 1
ATOM 731 N N . ALA A 1 96 ? 25.205 -7.680 -28.358 1.00 65.88 96 ALA A N 1
ATOM 732 C CA . ALA A 1 96 ? 23.891 -8.272 -28.093 1.00 65.88 96 ALA A CA 1
ATOM 733 C C . ALA A 1 96 ? 23.231 -8.793 -29.382 1.00 65.88 96 ALA A C 1
ATOM 735 O O . ALA A 1 96 ? 22.640 -9.871 -29.390 1.00 65.88 96 ALA A O 1
ATOM 736 N N . ALA A 1 97 ? 23.429 -8.091 -30.503 1.00 63.62 97 ALA A N 1
ATOM 737 C CA . ALA A 1 97 ? 22.937 -8.501 -31.819 1.00 63.62 97 ALA A CA 1
ATOM 738 C C . ALA A 1 97 ? 23.585 -9.796 -32.352 1.00 63.62 97 ALA A C 1
ATOM 740 O O . ALA A 1 97 ? 23.036 -10.430 -33.252 1.00 63.62 97 ALA A O 1
ATOM 741 N N . TYR A 1 98 ? 24.747 -10.195 -31.819 1.00 62.50 98 TYR A N 1
ATOM 742 C CA . TYR A 1 98 ? 25.471 -11.401 -32.241 1.00 62.50 98 TYR A CA 1
ATOM 743 C C . TYR A 1 98 ? 25.168 -12.637 -31.380 1.00 62.50 98 TYR A C 1
ATOM 745 O O . TYR A 1 98 ? 25.461 -13.753 -31.809 1.00 62.50 98 TYR A O 1
ATOM 753 N N . THR A 1 99 ? 24.605 -12.459 -30.180 1.00 66.75 99 THR A N 1
ATOM 754 C CA . THR A 1 99 ? 24.351 -13.539 -29.206 1.00 66.75 99 THR A CA 1
ATOM 755 C C . THR A 1 99 ? 22.875 -13.900 -29.043 1.00 66.75 99 THR A C 1
ATOM 757 O O . THR A 1 99 ? 22.568 -14.831 -28.306 1.00 66.75 99 THR A O 1
ATOM 760 N N . ASP A 1 100 ? 21.971 -13.184 -29.713 1.00 71.56 100 ASP A N 1
ATOM 761 C CA . ASP A 1 100 ? 20.526 -13.386 -29.616 1.00 71.56 100 ASP A CA 1
ATOM 762 C C . ASP A 1 100 ? 20.078 -14.642 -30.386 1.00 71.56 100 ASP A C 1
ATOM 764 O O . ASP A 1 100 ? 20.019 -14.677 -31.620 1.00 71.56 100 ASP A O 1
ATOM 768 N N . HIS A 1 101 ? 19.804 -15.722 -29.653 1.00 79.44 101 HIS A N 1
ATOM 769 C CA . HIS A 1 101 ? 19.305 -16.967 -30.221 1.00 79.44 101 HIS A CA 1
ATOM 770 C C . HIS A 1 101 ? 17.773 -16.918 -30.274 1.00 79.44 101 HIS A C 1
ATOM 772 O O . HIS A 1 101 ? 17.120 -16.617 -29.281 1.00 79.44 101 HIS A O 1
ATOM 778 N N . MET A 1 102 ? 17.162 -17.330 -31.392 1.00 76.88 102 MET A N 1
ATOM 779 C CA . MET A 1 102 ? 15.690 -17.320 -31.560 1.00 76.88 102 MET A CA 1
ATOM 780 C C . MET A 1 102 ? 14.912 -18.058 -30.447 1.00 76.88 102 MET A C 1
ATOM 782 O O . MET A 1 102 ? 13.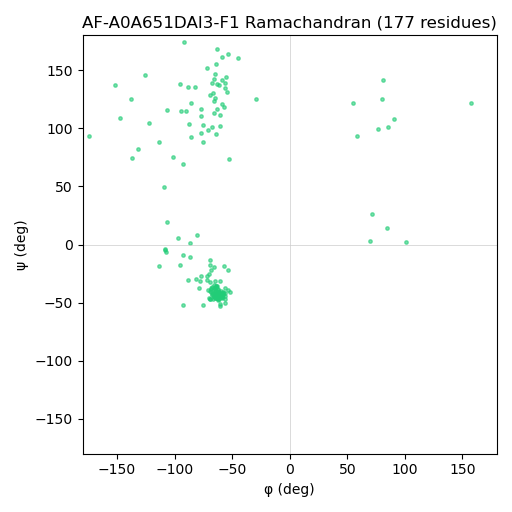721 -17.820 -30.262 1.00 76.88 102 MET A O 1
ATOM 786 N N . ALA A 1 103 ? 15.565 -18.976 -29.726 1.00 80.69 103 ALA A N 1
ATOM 787 C CA . ALA A 1 103 ? 14.984 -19.694 -28.593 1.00 80.69 103 ALA A CA 1
ATOM 788 C C . ALA A 1 103 ? 14.919 -18.848 -27.304 1.00 80.69 103 ALA A C 1
ATOM 790 O O . ALA A 1 103 ? 14.028 -19.066 -26.482 1.00 80.69 103 ALA A O 1
ATOM 791 N N . ASP A 1 104 ? 15.811 -17.870 -27.147 1.00 83.50 104 ASP A N 1
ATOM 792 C CA . ASP A 1 104 ? 15.928 -17.039 -25.947 1.00 83.50 104 ASP A CA 1
ATOM 793 C C . ASP A 1 104 ? 15.010 -15.812 -26.020 1.00 83.50 104 ASP A C 1
ATOM 795 O O . ASP A 1 104 ? 14.422 -15.432 -25.007 1.00 83.50 104 ASP A O 1
ATOM 799 N N . GLN A 1 105 ? 14.743 -15.289 -27.224 1.00 82.38 105 GLN A N 1
ATOM 800 C CA . GLN A 1 105 ? 13.832 -14.154 -27.450 1.00 82.38 105 GLN A CA 1
ATOM 801 C C . GLN A 1 105 ? 12.446 -14.331 -26.804 1.00 82.38 105 GLN A C 1
ATOM 803 O O . GLN A 1 105 ? 11.881 -13.387 -26.247 1.00 82.38 105 GLN A O 1
ATOM 808 N N . GLY A 1 106 ? 11.876 -15.541 -26.866 1.00 86.56 106 GLY A N 1
ATOM 809 C CA . GLY A 1 106 ? 10.579 -15.834 -26.248 1.00 86.56 106 GLY A CA 1
ATOM 810 C C . GLY A 1 106 ? 10.631 -15.802 -24.718 1.00 86.56 106 GLY A C 1
ATOM 811 O O . GLY A 1 106 ? 9.706 -15.305 -24.071 1.00 86.56 106 GLY A O 1
ATOM 812 N N . THR A 1 107 ? 11.731 -16.290 -24.142 1.00 88.38 107 THR A N 1
ATOM 813 C CA . THR A 1 107 ? 11.967 -16.274 -22.694 1.00 88.38 107 THR A CA 1
ATOM 814 C C . THR A 1 107 ? 12.186 -14.845 -22.207 1.00 88.38 107 THR A C 1
ATOM 816 O O . THR A 1 107 ? 11.515 -14.419 -21.268 1.00 88.38 107 THR A O 1
ATOM 819 N N . GLU A 1 108 ? 13.027 -14.067 -22.892 1.00 85.38 108 GLU A N 1
ATOM 820 C CA . GLU A 1 108 ? 13.258 -12.654 -22.575 1.00 85.38 108 GLU A CA 1
ATOM 821 C C . GLU A 1 108 ? 11.968 -11.830 -22.623 1.00 85.38 108 GLU A C 1
ATOM 823 O O . GLU A 1 108 ? 11.699 -11.026 -21.728 1.00 85.38 108 GLU A O 1
ATOM 828 N N . ALA A 1 109 ? 11.132 -12.040 -23.645 1.00 86.38 109 ALA A N 1
ATOM 829 C CA . ALA A 1 109 ? 9.849 -11.354 -23.759 1.00 86.38 109 ALA A CA 1
ATOM 830 C C . ALA A 1 109 ? 8.931 -11.655 -22.559 1.00 86.38 109 ALA A C 1
ATOM 832 O O . ALA A 1 109 ? 8.361 -10.731 -21.970 1.00 86.38 109 ALA A O 1
ATOM 833 N N . MET A 1 110 ? 8.834 -12.926 -22.151 1.00 91.44 110 MET A N 1
ATOM 834 C CA . MET A 1 110 ? 8.053 -13.338 -20.980 1.00 91.44 110 MET A CA 1
ATOM 835 C C . MET A 1 110 ? 8.605 -12.732 -19.679 1.00 91.44 110 MET A C 1
ATOM 837 O O . MET A 1 110 ? 7.840 -12.295 -18.813 1.00 91.44 110 MET A O 1
ATOM 841 N N . GLU A 1 111 ? 9.928 -12.685 -19.518 1.00 89.00 111 GLU A N 1
ATOM 842 C CA . GLU A 1 111 ? 10.566 -12.101 -18.337 1.00 89.00 111 GLU A CA 1
ATOM 843 C C . GLU A 1 111 ? 10.339 -10.589 -18.243 1.00 89.00 111 GLU A C 1
ATOM 845 O O . GLU A 1 111 ? 9.987 -10.090 -17.166 1.00 89.00 111 GLU A O 1
ATOM 850 N N . ARG A 1 112 ? 10.438 -9.866 -19.367 1.00 87.62 112 ARG A N 1
ATOM 851 C CA . ARG A 1 112 ? 10.117 -8.431 -19.434 1.00 87.62 112 ARG A CA 1
ATOM 852 C C . ARG A 1 112 ? 8.654 -8.163 -19.077 1.00 87.62 112 ARG A C 1
ATOM 854 O O . ARG A 1 112 ? 8.376 -7.251 -18.294 1.00 87.62 112 ARG A O 1
ATOM 861 N N . GLU A 1 113 ? 7.716 -8.969 -19.579 1.00 91.62 113 GLU A N 1
ATOM 862 C CA . GLU A 1 113 ? 6.295 -8.841 -19.228 1.00 91.62 113 GLU A CA 1
ATOM 863 C C . GLU A 1 113 ? 6.068 -9.061 -17.725 1.00 91.62 113 GLU A C 1
ATOM 865 O O . GLU A 1 113 ? 5.424 -8.249 -17.050 1.00 91.62 113 GLU A O 1
ATOM 870 N N . LYS A 1 114 ? 6.656 -10.120 -17.161 1.00 92.62 114 LYS A N 1
ATOM 871 C CA . LYS A 1 114 ? 6.572 -10.414 -15.726 1.00 92.62 114 LYS A CA 1
ATOM 872 C C . LYS A 1 114 ? 7.134 -9.272 -14.876 1.00 92.62 114 LYS A C 1
ATOM 874 O O . LYS A 1 114 ? 6.525 -8.912 -13.863 1.00 92.62 114 LYS A O 1
ATOM 879 N N . ALA A 1 115 ? 8.263 -8.690 -15.276 1.00 90.44 115 ALA A N 1
ATOM 880 C CA . ALA A 1 115 ? 8.859 -7.544 -14.595 1.00 90.44 115 ALA A CA 1
ATOM 881 C C . ALA A 1 115 ? 7.932 -6.315 -14.633 1.00 90.44 115 ALA A C 1
ATOM 883 O O . ALA A 1 115 ? 7.711 -5.675 -13.602 1.00 90.44 115 ALA A O 1
ATOM 884 N N . ALA A 1 116 ? 7.310 -6.029 -15.782 1.00 90.94 116 ALA A N 1
ATOM 885 C CA . ALA A 1 116 ? 6.355 -4.929 -15.925 1.00 90.94 116 ALA A CA 1
ATOM 886 C C . ALA A 1 116 ? 5.095 -5.122 -15.057 1.00 90.94 116 ALA A C 1
ATOM 888 O O . ALA A 1 116 ? 4.631 -4.183 -14.393 1.00 90.94 116 ALA A O 1
ATOM 889 N N . LEU A 1 117 ? 4.559 -6.346 -15.002 1.00 94.31 117 LEU A N 1
ATOM 890 C CA . LEU A 1 117 ? 3.434 -6.697 -14.130 1.00 94.31 117 LEU A CA 1
ATOM 891 C C . LEU A 1 117 ? 3.794 -6.529 -12.651 1.00 94.31 117 LEU A C 1
ATOM 893 O O . LEU A 1 117 ? 2.995 -5.982 -11.881 1.00 94.31 117 LEU A O 1
ATOM 897 N N . PHE A 1 118 ? 4.996 -6.954 -12.254 1.00 92.88 118 PHE A N 1
ATOM 898 C CA . PHE A 1 118 ? 5.486 -6.769 -10.892 1.00 92.88 118 PHE A CA 1
ATOM 899 C C . PHE A 1 118 ? 5.575 -5.280 -10.534 1.00 92.88 118 PHE A C 1
ATOM 901 O O . PHE A 1 118 ? 4.994 -4.862 -9.532 1.00 92.88 118 PHE A O 1
ATOM 908 N N . ALA A 1 119 ? 6.222 -4.465 -11.373 1.00 91.88 119 ALA A N 1
ATOM 909 C CA . ALA A 1 119 ? 6.363 -3.027 -11.143 1.00 91.88 119 ALA A CA 1
ATOM 910 C C . ALA A 1 119 ? 4.997 -2.329 -11.018 1.00 91.88 119 ALA A C 1
ATOM 912 O O . ALA A 1 119 ? 4.776 -1.525 -10.110 1.00 91.88 119 ALA A O 1
ATOM 913 N N . THR A 1 120 ? 4.037 -2.701 -11.870 1.00 94.31 120 THR A N 1
ATOM 914 C CA . THR A 1 120 ? 2.664 -2.177 -11.814 1.00 94.31 120 THR A CA 1
ATOM 915 C C . THR A 1 120 ? 1.966 -2.552 -10.505 1.00 94.31 120 THR A C 1
ATOM 917 O O . THR A 1 120 ? 1.302 -1.719 -9.879 1.00 94.31 120 THR A O 1
ATOM 920 N N . LYS A 1 121 ? 2.096 -3.811 -10.069 1.00 95.50 121 LYS A N 1
ATOM 921 C CA . LYS A 1 121 ? 1.506 -4.289 -8.813 1.00 95.50 121 LYS A CA 1
ATOM 922 C C . LYS A 1 121 ? 2.104 -3.564 -7.609 1.00 95.50 121 LYS A C 1
ATOM 924 O O . LYS A 1 121 ? 1.346 -3.144 -6.732 1.00 95.50 121 LYS A O 1
ATOM 929 N N . GLU A 1 122 ? 3.420 -3.384 -7.600 1.00 94.94 122 GLU A N 1
ATOM 930 C CA . GLU A 1 122 ? 4.144 -2.724 -6.517 1.00 94.94 122 GLU A CA 1
ATOM 931 C C . GLU A 1 122 ? 3.810 -1.229 -6.443 1.00 94.94 122 GLU A C 1
ATOM 933 O O . GLU A 1 122 ? 3.529 -0.712 -5.364 1.00 94.94 122 GLU A O 1
ATOM 938 N N . GLY A 1 123 ? 3.698 -0.546 -7.588 1.00 95.81 123 GLY A N 1
ATOM 939 C CA . GLY A 1 123 ? 3.236 0.844 -7.647 1.00 95.81 123 GLY A CA 1
ATOM 940 C C . GLY A 1 123 ? 1.813 1.019 -7.102 1.00 95.81 123 GLY A C 1
ATOM 941 O O . GLY A 1 123 ? 1.554 1.903 -6.284 1.00 95.81 123 GLY A O 1
ATOM 942 N N . ARG A 1 124 ? 0.883 0.125 -7.469 1.00 96.06 124 ARG A N 1
ATOM 943 C CA . ARG A 1 124 ? -0.479 0.119 -6.896 1.00 96.06 124 ARG A CA 1
ATOM 944 C C . ARG A 1 124 ? -0.472 -0.175 -5.396 1.00 96.06 124 ARG A C 1
ATOM 946 O O . ARG A 1 124 ? -1.317 0.349 -4.672 1.00 96.06 124 ARG A O 1
ATOM 953 N N . TYR A 1 125 ? 0.429 -1.036 -4.928 1.00 96.00 125 TYR A N 1
ATOM 954 C CA . TYR A 1 125 ? 0.575 -1.334 -3.507 1.00 96.00 125 TYR A CA 1
ATOM 955 C C . TYR A 1 125 ? 1.083 -0.116 -2.730 1.00 96.00 125 TYR A C 1
ATOM 957 O O . TYR A 1 125 ? 0.456 0.262 -1.741 1.00 96.00 125 TYR A O 1
ATOM 965 N N . LEU A 1 126 ? 2.121 0.557 -3.234 1.00 96.94 126 LEU A N 1
ATOM 966 C CA . LEU A 1 126 ? 2.639 1.805 -2.676 1.00 96.94 126 LEU A CA 1
ATOM 967 C C . LEU A 1 126 ? 1.546 2.875 -2.581 1.00 96.94 126 LEU A C 1
ATOM 969 O O . LEU A 1 126 ? 1.351 3.451 -1.514 1.00 96.94 126 LEU A O 1
ATOM 973 N N . TYR A 1 127 ? 0.766 3.066 -3.646 1.00 96.88 127 TYR A N 1
ATOM 974 C CA . TYR A 1 127 ? -0.363 3.997 -3.633 1.00 96.88 127 TYR A CA 1
ATOM 975 C C . TYR A 1 127 ? -1.369 3.682 -2.512 1.00 96.88 127 TYR A C 1
ATOM 977 O O . TYR A 1 127 ? -1.795 4.578 -1.783 1.00 96.88 127 TYR A O 1
ATOM 985 N N . ARG A 1 128 ? -1.724 2.401 -2.317 1.00 96.06 128 ARG A N 1
ATOM 986 C CA . ARG A 1 128 ? -2.628 1.988 -1.227 1.00 96.06 128 ARG A CA 1
ATOM 987 C C . ARG A 1 128 ? -2.034 2.242 0.160 1.00 96.06 128 ARG A C 1
ATOM 989 O O . ARG A 1 128 ? -2.783 2.596 1.068 1.00 96.06 128 ARG A O 1
ATOM 996 N N . LEU A 1 129 ? -0.724 2.060 0.330 1.00 97.25 129 LEU A N 1
ATOM 997 C CA . LEU A 1 129 ? -0.025 2.356 1.584 1.00 97.25 129 LEU A CA 1
ATOM 998 C C . LEU A 1 129 ? -0.038 3.859 1.886 1.00 97.25 129 LEU A C 1
ATOM 1000 O O . LEU A 1 129 ? -0.331 4.252 3.010 1.00 97.25 129 LEU A O 1
ATOM 1004 N N . GLU A 1 130 ? 0.219 4.703 0.887 1.00 96.88 130 GLU A N 1
ATOM 1005 C CA . GLU A 1 130 ? 0.194 6.161 1.050 1.00 96.88 130 GLU A CA 1
ATOM 1006 C C . GLU A 1 130 ? -1.216 6.693 1.310 1.00 96.88 130 GLU A C 1
ATOM 1008 O O . GLU A 1 130 ? -1.397 7.592 2.127 1.00 96.88 130 GLU A O 1
ATOM 1013 N N . GLU A 1 131 ? -2.233 6.113 0.674 1.00 95.81 131 GLU A N 1
ATOM 1014 C CA . GLU A 1 131 ? -3.637 6.400 0.981 1.00 95.81 131 GLU A CA 1
ATOM 1015 C C . GLU A 1 131 ? -4.018 5.958 2.404 1.00 95.81 131 GLU A C 1
ATOM 1017 O O . GLU A 1 131 ? -4.782 6.632 3.089 1.00 95.81 131 GLU A O 1
ATOM 1022 N N . ALA A 1 132 ? -3.500 4.823 2.884 1.00 95.31 132 ALA A N 1
ATOM 1023 C CA . ALA A 1 132 ? -3.713 4.389 4.264 1.00 95.31 132 ALA A CA 1
ATOM 1024 C C . ALA A 1 132 ? -3.051 5.337 5.273 1.00 95.31 132 ALA A C 1
ATOM 1026 O O . ALA A 1 132 ? -3.711 5.744 6.223 1.00 95.31 132 ALA A O 1
ATOM 1027 N N . LEU A 1 133 ? -1.803 5.749 5.029 1.00 96.12 133 LEU A N 1
ATOM 1028 C CA . LEU A 1 133 ? -1.109 6.738 5.858 1.00 96.12 133 LEU A CA 1
ATOM 1029 C C . LEU A 1 133 ? -1.839 8.085 5.867 1.00 96.12 133 LEU A C 1
ATOM 1031 O O . LEU A 1 133 ? -2.026 8.664 6.930 1.00 96.12 133 LEU A O 1
ATOM 1035 N N . ARG A 1 134 ? -2.317 8.562 4.709 1.00 95.81 134 ARG A N 1
ATOM 1036 C CA . ARG A 1 134 ? -3.116 9.796 4.635 1.00 95.81 134 ARG A CA 1
ATOM 1037 C C . ARG A 1 134 ? -4.385 9.708 5.478 1.00 95.81 134 ARG A C 1
ATOM 1039 O O . ARG A 1 134 ? -4.653 10.619 6.249 1.00 95.81 134 ARG A O 1
ATOM 1046 N N . ARG A 1 135 ? -5.134 8.605 5.385 1.00 93.12 135 ARG A N 1
ATOM 1047 C CA . ARG A 1 135 ? -6.335 8.386 6.211 1.00 93.12 135 ARG A CA 1
ATOM 1048 C C . ARG A 1 135 ? -6.007 8.349 7.702 1.00 93.12 135 ARG A C 1
ATOM 1050 O O . ARG A 1 135 ? -6.728 8.950 8.485 1.00 93.12 135 ARG A O 1
ATOM 1057 N N . LEU A 1 136 ? -4.917 7.679 8.071 1.00 93.31 136 LEU A N 1
ATOM 1058 C CA . LEU A 1 136 ? -4.473 7.572 9.458 1.00 93.31 136 LEU A CA 1
ATOM 1059 C C . LEU A 1 136 ? -4.094 8.935 10.054 1.00 93.31 136 LEU A C 1
ATOM 1061 O O . LEU A 1 136 ? -4.454 9.216 11.191 1.00 93.31 136 LEU A O 1
ATOM 1065 N N . TYR A 1 137 ? -3.389 9.779 9.293 1.00 93.75 137 TYR A N 1
ATOM 1066 C CA . TYR A 1 137 ? -2.974 11.103 9.762 1.00 93.75 137 TYR A CA 1
ATOM 1067 C C . TYR A 1 137 ? -4.093 12.146 9.737 1.00 93.75 137 TYR A C 1
ATOM 1069 O O . TYR A 1 137 ? -4.078 13.049 10.570 1.00 93.75 137 TYR A O 1
ATOM 1077 N N . ASN A 1 138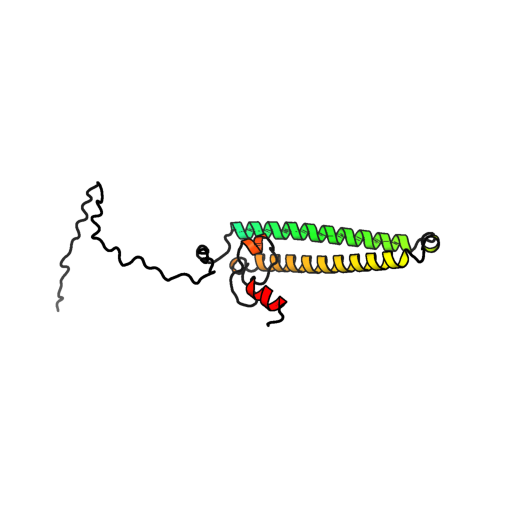 ? -5.039 12.043 8.801 1.00 93.69 138 ASN A N 1
ATOM 1078 C CA . ASN A 1 138 ? -6.156 12.981 8.714 1.00 93.69 138 ASN A CA 1
ATOM 1079 C C . ASN A 1 138 ? -7.201 12.710 9.802 1.00 93.69 138 ASN A C 1
ATOM 1081 O O . ASN A 1 138 ? -7.556 13.623 10.539 1.00 93.69 138 ASN A O 1
ATOM 1085 N N . ASP A 1 139 ? -7.656 11.458 9.913 1.00 90.19 139 ASP A N 1
ATOM 1086 C CA . ASP A 1 139 ? -8.777 11.069 10.771 1.00 90.19 139 ASP A CA 1
ATOM 1087 C C . ASP A 1 139 ? -8.453 9.754 11.510 1.00 90.19 139 ASP A C 1
ATOM 1089 O O . ASP A 1 139 ? -8.981 8.690 11.160 1.00 90.19 139 ASP A O 1
ATOM 1093 N N . PRO A 1 140 ? -7.583 9.790 12.540 1.00 86.75 140 PRO A N 1
ATOM 1094 C CA . PRO A 1 140 ? -7.140 8.590 13.255 1.00 86.75 140 PRO A CA 1
ATOM 1095 C C . PRO A 1 140 ? -8.296 7.840 13.927 1.00 86.75 140 PRO A C 1
ATOM 1097 O O . PRO A 1 140 ? -8.276 6.613 13.987 1.00 86.75 140 PRO A O 1
ATOM 1100 N N . ASP A 1 141 ? -9.330 8.562 14.361 1.00 85.75 141 ASP A N 1
ATOM 1101 C CA . ASP A 1 141 ? -10.513 7.985 15.006 1.00 85.75 141 ASP A CA 1
ATOM 1102 C C . ASP A 1 141 ? -11.407 7.221 14.013 1.00 85.75 141 ASP A C 1
ATOM 1104 O O . ASP A 1 141 ? -12.092 6.275 14.386 1.00 85.75 141 ASP A O 1
ATOM 1108 N N . THR A 1 142 ? -11.387 7.595 12.727 1.00 86.44 142 THR A N 1
ATOM 1109 C CA . THR A 1 142 ? -12.182 6.926 11.675 1.00 86.44 142 THR A CA 1
ATOM 1110 C C . THR A 1 142 ? -11.387 5.814 10.981 1.00 86.44 142 THR A C 1
ATOM 1112 O O . THR A 1 142 ? -11.930 5.025 10.193 1.00 86.44 142 THR A O 1
ATOM 1115 N N . PHE A 1 143 ? -10.086 5.718 11.264 1.00 89.00 143 PHE A N 1
ATOM 1116 C CA . PHE A 1 143 ? -9.235 4.680 10.712 1.00 89.00 143 PHE A CA 1
ATOM 1117 C C . PHE A 1 143 ? -9.723 3.290 11.1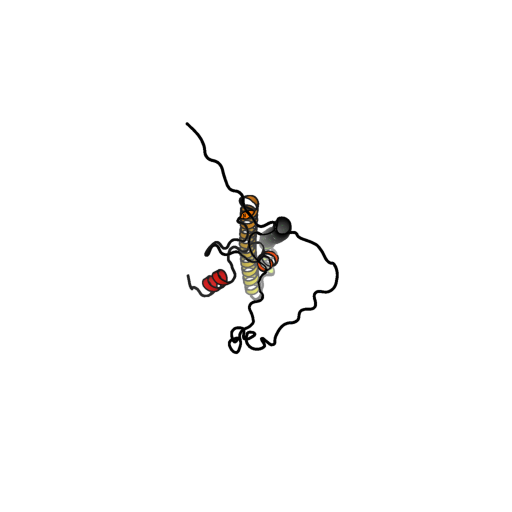43 1.00 89.00 143 PHE A C 1
ATOM 1119 O O . PHE A 1 143 ? -10.104 3.064 12.286 1.00 89.00 143 PHE A O 1
ATOM 1126 N N . GLY A 1 144 ? -9.728 2.341 10.205 1.00 88.75 144 GLY A N 1
ATOM 1127 C CA . GLY A 1 144 ? -10.297 1.014 10.445 1.00 88.75 144 GLY A CA 1
ATOM 1128 C C . GLY A 1 144 ? -11.808 0.924 10.227 1.00 88.75 144 GLY A C 1
ATOM 1129 O O . GLY A 1 144 ? -12.396 -0.082 10.591 1.00 88.75 144 GLY A O 1
ATOM 1130 N N . THR A 1 145 ? -12.440 1.907 9.584 1.00 91.25 145 THR A N 1
ATOM 1131 C CA . THR A 1 145 ? -13.846 1.812 9.152 1.00 91.25 145 THR A CA 1
ATOM 1132 C C . THR A 1 145 ? -13.953 1.348 7.694 1.00 91.25 145 THR A C 1
ATOM 1134 O O . THR A 1 145 ? -13.187 1.779 6.826 1.00 91.25 145 THR A O 1
ATOM 1137 N N . CYS A 1 146 ? -14.901 0.454 7.404 1.00 91.94 146 CYS A N 1
ATOM 1138 C CA . CYS A 1 146 ? -15.183 -0.030 6.056 1.00 91.94 146 CYS A CA 1
ATOM 1139 C C . CYS A 1 146 ? -15.805 1.076 5.193 1.00 91.94 146 CYS A C 1
ATOM 1141 O O . CYS A 1 146 ? -16.829 1.648 5.555 1.00 91.94 146 CYS A O 1
ATOM 1143 N N . HIS A 1 147 ? -15.243 1.308 4.004 1.00 89.94 147 HIS A N 1
ATOM 1144 C CA . HIS A 1 147 ? -15.718 2.346 3.074 1.00 89.94 147 HIS A CA 1
ATOM 1145 C C . HIS A 1 147 ? -17.097 2.055 2.462 1.00 89.94 147 HIS A C 1
ATOM 1147 O O . HIS A 1 147 ? -17.769 2.979 2.023 1.00 89.94 147 HIS A O 1
ATOM 1153 N N . THR A 1 148 ? -17.524 0.789 2.429 1.00 90.25 148 THR A N 1
ATOM 1154 C CA . THR A 1 148 ? -18.797 0.385 1.805 1.00 90.25 148 THR A CA 1
ATOM 1155 C C . THR A 1 148 ? -19.949 0.363 2.804 1.00 90.25 148 THR A C 1
ATOM 1157 O O . THR A 1 148 ? -20.997 0.941 2.551 1.00 90.25 148 THR A O 1
ATOM 1160 N N . CYS A 1 149 ? -19.777 -0.323 3.937 1.00 89.62 149 CYS A N 1
ATOM 1161 C CA . CYS A 1 149 ? -20.859 -0.545 4.901 1.00 89.62 149 CYS A CA 1
ATOM 1162 C C . CYS A 1 149 ? -20.728 0.269 6.193 1.00 89.62 149 CYS A C 1
ATOM 1164 O O . CYS A 1 149 ? -21.617 0.195 7.034 1.00 89.62 149 CYS A O 1
ATOM 1166 N N . GLY A 1 150 ? -19.619 0.988 6.394 1.00 87.88 150 GLY A N 1
ATOM 1167 C CA . GLY A 1 150 ? -19.353 1.708 7.641 1.00 87.88 150 GLY A CA 1
ATOM 1168 C C . GLY A 1 150 ? -19.055 0.809 8.847 1.00 87.88 150 GLY A C 1
ATOM 1169 O O . GLY A 1 150 ? -18.882 1.321 9.946 1.00 87.88 150 GLY A O 1
ATOM 1170 N N . ALA A 1 151 ? -18.989 -0.516 8.674 1.00 88.31 151 ALA A N 1
ATOM 1171 C CA . ALA A 1 151 ? -18.643 -1.433 9.757 1.00 88.31 151 ALA A CA 1
ATOM 1172 C C . ALA A 1 151 ? -17.157 -1.338 10.126 1.00 88.31 151 ALA A C 1
ATOM 1174 O O . ALA A 1 151 ? -16.306 -1.062 9.275 1.00 88.31 151 ALA A O 1
ATOM 1175 N N . GLU A 1 152 ? -16.838 -1.641 11.378 1.00 87.25 152 GLU A N 1
ATOM 1176 C CA . GLU A 1 152 ? -15.460 -1.686 11.862 1.00 87.25 152 GLU A CA 1
ATOM 1177 C C . GLU A 1 152 ? -14.681 -2.847 11.221 1.00 87.25 152 GLU A C 1
ATOM 1179 O O . GLU A 1 152 ? -15.172 -3.964 11.038 1.00 87.25 152 GLU A O 1
ATOM 1184 N N . VAL A 1 153 ? -13.432 -2.577 10.859 1.00 89.38 153 VAL A N 1
ATOM 1185 C CA . VAL A 1 153 ? -12.471 -3.550 10.352 1.00 89.38 153 VAL A CA 1
ATOM 1186 C C . VAL A 1 153 ? -11.652 -4.040 11.540 1.00 89.38 153 VAL A C 1
ATOM 1188 O O . VAL A 1 153 ? -10.910 -3.273 12.148 1.00 89.38 153 VAL A O 1
ATOM 1191 N N . GLY A 1 154 ? -11.776 -5.328 11.865 1.00 87.25 154 GLY A N 1
ATOM 1192 C CA . GLY A 1 154 ? -11.089 -5.919 13.015 1.00 87.25 154 GLY A CA 1
ATOM 1193 C C . GLY A 1 154 ? -9.569 -5.710 12.991 1.00 87.25 154 GLY A C 1
ATOM 1194 O O . GLY A 1 154 ? -8.935 -5.770 11.933 1.00 87.25 154 GLY A O 1
ATOM 1195 N N . PHE A 1 155 ? -8.980 -5.513 14.174 1.00 89.75 155 PHE A N 1
ATOM 1196 C CA . PHE A 1 155 ? -7.543 -5.265 14.330 1.00 89.75 155 PHE A CA 1
ATOM 1197 C C . PHE A 1 155 ? -6.678 -6.366 13.706 1.00 89.75 155 PHE A C 1
ATOM 1199 O O . PHE A 1 155 ? -5.719 -6.053 13.015 1.00 89.75 155 PHE A O 1
ATOM 1206 N N . GLU A 1 156 ? -7.045 -7.640 13.864 1.00 90.44 156 GLU A N 1
ATOM 1207 C CA . GLU A 1 156 ? -6.301 -8.774 13.290 1.00 90.44 156 GLU A CA 1
ATOM 1208 C C . GLU A 1 156 ? -6.148 -8.660 11.765 1.00 90.44 156 GLU A C 1
ATOM 1210 O O . GLU A 1 156 ? -5.094 -8.954 11.198 1.00 90.44 156 GLU A O 1
ATOM 1215 N N . ARG A 1 157 ? -7.185 -8.153 11.085 1.00 91.31 157 ARG A N 1
ATOM 1216 C CA . ARG A 1 157 ? -7.144 -7.899 9.643 1.00 91.31 157 ARG A CA 1
ATOM 1217 C C . ARG A 1 157 ? -6.237 -6.725 9.303 1.00 91.31 157 ARG A C 1
ATOM 1219 O O . ARG A 1 157 ? -5.551 -6.796 8.290 1.00 91.31 157 ARG A O 1
ATOM 1226 N N . LEU A 1 158 ? -6.243 -5.662 10.105 1.00 92.38 158 LEU A N 1
ATOM 1227 C CA . LEU A 1 158 ? -5.369 -4.503 9.904 1.00 92.38 158 LEU A CA 1
ATOM 1228 C C . LEU A 1 158 ? -3.906 -4.816 10.244 1.00 92.38 158 LEU A C 1
ATOM 1230 O O . LEU A 1 158 ? -3.010 -4.289 9.596 1.00 92.38 158 LEU A O 1
ATOM 1234 N N . ASP A 1 159 ? -3.641 -5.713 11.189 1.00 92.00 159 ASP A N 1
ATOM 1235 C CA . ASP A 1 159 ? -2.284 -6.173 11.494 1.00 92.00 159 ASP A CA 1
ATOM 1236 C C . ASP A 1 159 ? -1.698 -7.000 10.332 1.00 92.00 159 ASP A C 1
ATOM 1238 O O . ASP A 1 159 ? -0.559 -6.787 9.892 1.00 92.00 159 ASP A O 1
ATOM 1242 N N . ALA A 1 160 ? -2.523 -7.878 9.750 1.00 92.38 160 ALA A N 1
ATOM 1243 C CA . ALA A 1 160 ? -2.167 -8.643 8.558 1.00 92.38 160 ALA A CA 1
ATOM 1244 C C . ALA A 1 160 ? -2.072 -7.763 7.294 1.00 92.38 160 ALA A C 1
ATOM 1246 O O . ALA A 1 160 ? -1.124 -7.877 6.514 1.00 92.38 160 ALA A O 1
ATOM 1247 N N . LEU A 1 161 ? -3.054 -6.880 7.082 1.00 93.38 161 LEU A N 1
ATOM 1248 C CA . LEU A 1 161 ? -3.216 -6.030 5.901 1.00 93.38 161 LEU A CA 1
ATOM 1249 C C . LEU A 1 161 ? -3.488 -4.571 6.319 1.00 93.38 161 LEU A C 1
ATOM 1251 O O . LEU A 1 161 ? -4.631 -4.108 6.267 1.00 93.38 161 LEU A O 1
ATOM 1255 N N . PRO A 1 162 ? -2.442 -3.791 6.642 1.00 93.56 162 PRO A N 1
ATOM 1256 C CA . PRO A 1 162 ? -2.604 -2.455 7.233 1.00 93.56 162 PRO A CA 1
ATOM 1257 C C . PRO A 1 162 ? -3.182 -1.403 6.279 1.00 93.56 162 PRO A C 1
ATOM 1259 O O . PRO A 1 162 ? -3.615 -0.337 6.700 1.00 93.56 162 PRO A O 1
ATOM 1262 N N . HIS A 1 163 ? -3.227 -1.700 4.981 1.00 94.62 163 HIS A N 1
ATOM 1263 C CA . HIS A 1 163 ? -3.792 -0.830 3.949 1.00 94.62 163 HIS A CA 1
ATOM 1264 C C . HIS A 1 163 ? -5.243 -1.184 3.575 1.00 94.62 163 HIS A C 1
ATOM 1266 O O . HIS A 1 163 ? -5.787 -0.619 2.620 1.00 94.62 163 HIS A O 1
ATOM 1272 N N . ALA A 1 164 ? -5.873 -2.135 4.277 1.00 93.62 164 ALA A N 1
ATOM 1273 C CA . ALA A 1 164 ? -7.233 -2.574 3.983 1.00 93.62 164 ALA A CA 1
ATOM 1274 C C . ALA A 1 164 ? -8.248 -1.415 4.072 1.00 93.62 164 ALA A C 1
ATOM 1276 O O . ALA A 1 164 ? -8.152 -0.527 4.916 1.00 93.62 164 ALA A O 1
ATOM 1277 N N . ARG A 1 165 ? -9.230 -1.414 3.161 1.00 91.81 165 ARG A N 1
ATOM 1278 C CA . ARG A 1 165 ? -10.315 -0.406 3.098 1.00 91.81 165 ARG A CA 1
ATOM 1279 C C . ARG A 1 165 ? -11.696 -0.979 3.403 1.00 91.81 165 ARG A C 1
ATOM 1281 O O . ARG A 1 165 ? -12.621 -0.233 3.696 1.00 91.81 165 ARG A O 1
ATOM 1288 N N . TYR A 1 166 ? -11.829 -2.296 3.306 1.00 92.62 166 TYR A N 1
ATOM 1289 C CA . TYR A 1 166 ? -13.103 -2.992 3.399 1.00 92.62 166 TYR A CA 1
ATOM 1290 C C . TYR A 1 166 ? -13.035 -4.066 4.477 1.00 92.62 166 TYR A C 1
ATOM 1292 O O . TYR A 1 166 ? -11.989 -4.714 4.653 1.00 92.62 166 TYR A O 1
ATOM 1300 N N . CYS A 1 167 ? -14.161 -4.287 5.153 1.00 91.62 167 CYS A N 1
ATOM 1301 C CA . CYS A 1 167 ? -14.355 -5.460 5.995 1.00 91.62 167 CYS A CA 1
ATOM 1302 C C . CYS A 1 167 ? -14.317 -6.744 5.144 1.00 91.62 167 CYS A C 1
ATOM 1304 O O . CYS A 1 167 ? -14.313 -6.698 3.910 1.00 91.62 167 CYS A O 1
ATOM 1306 N N . ILE A 1 168 ? -14.234 -7.896 5.809 1.00 90.88 168 ILE A N 1
ATOM 1307 C CA . ILE A 1 168 ? -14.132 -9.199 5.137 1.00 90.88 168 ILE A CA 1
ATOM 1308 C C . ILE A 1 168 ? -15.370 -9.449 4.270 1.00 90.88 168 ILE A C 1
ATOM 1310 O O . ILE A 1 168 ? -15.222 -9.807 3.106 1.00 90.88 168 ILE A O 1
ATOM 1314 N N . ASP A 1 169 ? -16.562 -9.164 4.794 1.00 90.94 169 ASP A N 1
ATOM 1315 C CA . ASP A 1 169 ? -17.821 -9.425 4.091 1.00 90.94 169 ASP A CA 1
ATOM 1316 C C . ASP A 1 169 ? -17.966 -8.580 2.823 1.00 90.94 169 ASP A C 1
ATOM 1318 O O . ASP A 1 169 ? -18.285 -9.108 1.762 1.00 90.94 169 ASP A O 1
ATOM 1322 N N . CYS A 1 170 ? -17.682 -7.274 2.898 1.00 92.44 170 CYS A N 1
ATOM 1323 C CA . CYS A 1 170 ? -17.709 -6.403 1.719 1.00 92.44 170 CYS A CA 1
ATOM 1324 C C . CYS A 1 170 ? -16.641 -6.797 0.701 1.00 92.44 170 CYS A C 1
ATOM 1326 O O . CYS A 1 170 ? -16.901 -6.756 -0.496 1.00 92.44 170 CYS A O 1
ATOM 1328 N N . LYS A 1 171 ? -15.457 -7.216 1.166 1.00 90.56 171 LYS A N 1
ATOM 1329 C CA . LYS A 1 171 ? -14.405 -7.679 0.261 1.00 90.56 171 LYS A CA 1
ATOM 1330 C C . LYS A 1 171 ? -14.810 -8.965 -0.467 1.00 90.56 171 LYS A C 1
ATOM 1332 O O . LYS A 1 171 ? -14.535 -9.093 -1.652 1.00 90.56 171 LYS A O 1
ATOM 1337 N N . LEU A 1 172 ? -15.490 -9.878 0.223 1.00 91.94 172 LEU A N 1
ATOM 1338 C CA . LEU A 1 172 ? -15.979 -11.126 -0.357 1.00 91.94 172 LEU A CA 1
ATOM 1339 C C . LEU A 1 172 ? -17.095 -10.891 -1.385 1.00 91.94 172 LEU A C 1
ATOM 1341 O O . LEU A 1 172 ? -17.135 -11.577 -2.401 1.00 91.94 172 LEU A O 1
ATOM 1345 N N . LYS A 1 173 ? -17.982 -9.921 -1.137 1.00 92.69 173 LYS A N 1
ATOM 1346 C CA . LYS A 1 173 ? -19.025 -9.510 -2.093 1.00 92.69 173 LYS A CA 1
ATOM 1347 C C . LYS A 1 173 ? -18.435 -8.927 -3.379 1.00 92.69 173 LYS A C 1
ATOM 1349 O O . LYS A 1 173 ? -18.798 -9.376 -4.461 1.00 92.69 173 LYS A O 1
ATOM 1354 N N . GLU A 1 174 ? -17.453 -8.031 -3.250 1.00 90.88 174 GLU A N 1
ATOM 1355 C CA . GLU A 1 174 ? -16.718 -7.453 -4.389 1.00 90.88 174 GLU A CA 1
ATOM 1356 C C . GLU A 1 174 ? -16.050 -8.554 -5.236 1.00 90.88 174 GLU A C 1
ATOM 1358 O O . GLU A 1 174 ? -16.086 -8.523 -6.462 1.00 90.88 174 GLU A O 1
ATOM 1363 N N . GLU A 1 175 ? -15.473 -9.578 -4.596 1.00 90.69 175 GLU A N 1
ATOM 1364 C CA . GLU A 1 175 ? -14.844 -10.710 -5.295 1.00 90.69 175 GLU A CA 1
ATOM 1365 C C . GLU A 1 175 ? -15.848 -11.629 -6.008 1.00 90.69 175 GLU A C 1
ATOM 1367 O O . GLU A 1 175 ? -15.489 -12.283 -6.987 1.00 90.69 175 GLU A O 1
ATOM 1372 N N . ARG A 1 176 ? -17.100 -11.676 -5.540 1.00 90.75 176 ARG A N 1
ATOM 1373 C CA . ARG A 1 176 ? -18.195 -12.429 -6.173 1.00 90.75 176 ARG A CA 1
ATOM 1374 C C . ARG A 1 176 ? -18.920 -11.639 -7.266 1.00 90.75 176 ARG A C 1
ATOM 1376 O O . ARG A 1 176 ? -19.703 -12.239 -7.998 1.00 90.75 176 ARG A O 1
ATOM 1383 N N . GLY A 1 177 ? -18.657 -10.336 -7.391 1.00 86.56 177 GLY A N 1
ATOM 1384 C CA . GLY A 1 177 ? -19.378 -9.443 -8.303 1.00 86.56 177 GLY A CA 1
ATOM 1385 C C . GLY A 1 177 ? -20.810 -9.141 -7.849 1.00 86.56 177 GLY A C 1
ATOM 1386 O O . GLY A 1 177 ? -21.680 -8.901 -8.682 1.00 86.56 177 GLY A O 1
ATOM 1387 N N . GLU A 1 178 ? -21.064 -9.212 -6.541 1.00 71.19 178 GLU A N 1
ATOM 1388 C CA . GLU A 1 178 ? -22.357 -8.926 -5.915 1.00 71.19 178 GLU A CA 1
ATOM 1389 C C . GLU A 1 178 ? -22.308 -7.514 -5.302 1.00 71.19 178 GLU A C 1
ATOM 1391 O O . GLU A 1 178 ? -22.133 -7.374 -4.088 1.00 71.19 178 GLU A O 1
ATOM 1396 N N . ASP A 1 179 ? -22.391 -6.481 -6.147 1.00 58.25 179 ASP A N 1
ATOM 1397 C CA . ASP A 1 179 ? -22.393 -5.064 -5.737 1.00 58.25 179 ASP A CA 1
ATOM 1398 C C . ASP A 1 179 ? -23.802 -4.542 -5.398 1.00 58.25 179 ASP A C 1
ATOM 1400 O O . ASP A 1 179 ? -24.742 -4.765 -6.200 1.00 58.25 179 ASP A O 1
#

Nearest PDB structures (foldseek):
  8e00-assembly1_A  TM=6.778E-01  e=4.396E+00  Saccharomyces cerevisiae
  2xs1-assembly1_A  TM=3.384E-01  e=4.396E+00  Homo sapiens

Solvent-accessible surface area (backbone atoms only — not comparable to full-atom values): 11386 Å² total; per-residue (Å²): 138,81,84,82,85,87,80,92,77,87,80,87,80,81,85,76,88,76,93,75,79,90,77,80,87,71,77,90,74,84,79,82,82,73,73,84,83,77,61,95,89,63,77,77,80,71,83,74,74,83,82,85,71,77,49,71,70,55,50,53,51,40,51,53,49,42,54,53,52,43,54,51,42,52,51,52,52,52,51,51,52,52,51,57,49,51,53,58,63,51,68,73,35,85,62,47,80,76,69,72,46,86,78,50,56,61,53,52,52,53,50,53,52,52,50,53,53,49,53,53,52,46,53,56,48,41,51,40,35,52,52,35,51,51,44,42,72,74,40,58,82,60,46,54,42,12,78,84,79,66,44,76,38,58,64,73,55,36,71,77,38,58,51,67,55,57,29,71,68,62,48,52,29,61,75,71,69,60,126

Sequence (179 aa):
MLSPTMGFSGLGARISVTSKTVRWDIPRVASLLRGPRLPPGGVRPEPSRDPSMLSKSQLEHIEKRLLQERGKALRSLGLFDQMAKADRESGDSDLAAYTDHMADQGTEAMEREKAALFATKEGRYLYRLEEALRRLYNDPDTFGTCHTCGAEVGFERLDALPHARYCIDCKLKEERGED

Secondary structure (DSSP, 8-state):
-------------------S---------TTS--PPPPPTTPPPPP---------HHHHHHHHHHHHHHHHHHHHHHHHHHHHHHHHHHHHTSTTHHHH--TTHHHHHHHHHHHHHHHHHHHHHHHHHHHHHHHHHHH-TTTTTB-TTT--B--HHHHHH-TT--S-HHHHHHHHHT--

Radius of gyration: 33.1 Å; Cα contacts (8 Å, |Δi|>4): 90; chains: 1; bounding box: 77×63×92 Å

Foldseek 3Di:
DDDDDDDDDDDDPDDDDDDDDDDDPDPPPVPPPDDDDDDVPDDDPDPPPDDAFDDPVLLVLLLVVLVVLLVVLVVVLVVLVVVVVVVVVVCPDPVVVVPDDPVCVVVVVVVVVVSVVVNVVSVVVSVLSVVLNVCCVPPVRQRQAAPPPRDGADSVCCSVPVSDRHHPVVVVCVVVVND

Mean predicted aligned error: 15.77 Å